Protein 1ISE (pdb70)

Sequence (184 aa):
ISDIRKDAEVRMDKCVEAFKTQISKIRTGRASPSLLDGIVVEYYGTPTPLRQLASVTVEDSRTLKINVFDRSMSPAVEKAIMASDLGLNPNSAGSDIRVPLPPLTEERRKDLTKIVRGEAEQARVAVRNVGRDANDKVKALLKDKEISEDDDRRSQDDVQKLTDAAIKKIEAALADKEAELMQF

Radius of gyration: 21.96 Å; Cα contacts (8 Å, |Δi|>4): 249; chains: 1; bounding box: 40×50×58 Å

Nearest PDB structures (foldseek):
  1ise-assembly1_A  TM=1.005E+00  e=1.709E-33  Escherichia coli
  1is1-assembly1_A  TM=9.757E-01  e=5.184E-25  Vibrio parahaemolyticus
  1zn1-assembly1_A  TM=7.679E-01  e=7.421E-28  Escherichia coli
  6vud-assembly1_B  TM=8.915E-01  e=3.727E-18  Ehrlichia chaffeensis str. Arkansas
  1t1m-assembly1_C  TM=9.021E-01  e=4.441E-18  Escherichia coli

GO terms:
  GO:0005515 protein binding (F, IPI)
  GO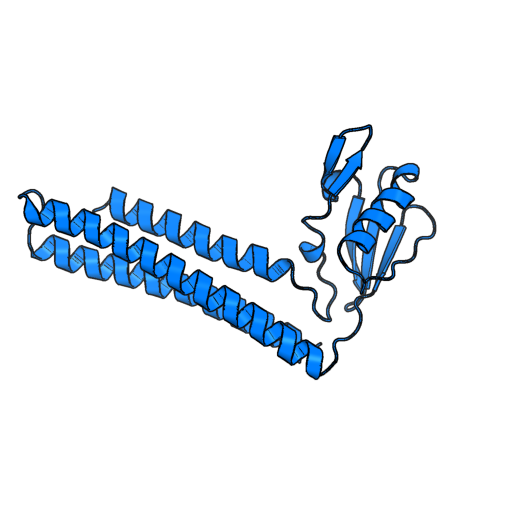:0002184 cytoplasmic translational termination (P, IDA)
  GO:0005737 cytoplasm (C, IDA)
  GO:0005829 cytosol (C, IDA)
  GO:0043023 ribosomal large subunit binding (F, IDA)

Structure (mmCIF, N/CA/C/O backbone):
data_1ISE
#
_entry.id   1ISE
#
_cell.length_a   46.024
_cell.length_b   49.267
_cell.length_c   49.365
_cell.angle_alpha   90.00
_cell.angle_beta   110.1
_cell.angle_gamma   90.00
#
_symmetry.space_group_name_H-M   'P 1 21 1'
#
loop_
_entity.id
_entity.type
_entity.pdbx_description
1 polymer 'Ribosome Recycling Factor'
2 water water
#
loop_
_atom_site.group_PDB
_atom_site.id
_atom_site.type_symbol
_atom_site.label_atom_id
_atom_site.label_alt_id
_atom_site.label_comp_id
_atom_site.label_asym_id
_atom_site.label_entity_id
_atom_site.label_seq_id
_atom_site.pdbx_PDB_ins_code
_atom_site.Cartn_x
_atom_site.Cartn_y
_atom_site.Cartn_z
_atom_site.occupancy
_atom_site.B_iso_or_equiv
_atom_site.auth_seq_id
_atom_site.auth_comp_id
_atom_site.auth_asym_id
_atom_site.auth_atom_id
_atom_site.pdbx_PDB_model_num
ATOM 1 N N . ILE A 1 2 ? 15.676 -2.027 -5.261 1.00 51.28 2 ILE A N 1
ATOM 2 C CA . ILE A 1 2 ? 16.588 -3.200 -5.402 1.00 47.82 2 ILE A CA 1
ATOM 3 C C . ILE A 1 2 ? 17.976 -2.902 -4.845 1.00 47.83 2 ILE A C 1
ATOM 4 O O . ILE A 1 2 ? 18.111 -2.509 -3.693 1.00 50.41 2 ILE A O 1
ATOM 9 N N . SER A 1 3 ? 19.008 -3.103 -5.654 1.00 48.51 3 SER A N 1
ATOM 10 C CA . SER A 1 3 ? 20.377 -2.837 -5.224 1.00 50.34 3 SER A CA 1
ATOM 11 C C . SER A 1 3 ? 20.499 -1.470 -4.545 1.00 47.64 3 SER A C 1
ATOM 12 O O . SER A 1 3 ? 20.808 -1.386 -3.354 1.00 46.49 3 SER A O 1
ATOM 15 N N . ASP A 1 4 ? 20.263 -0.410 -5.312 1.00 46.61 4 ASP A N 1
ATOM 16 C CA . ASP A 1 4 ? 20.345 0.953 -4.797 1.00 46.21 4 ASP A CA 1
ATOM 17 C C . ASP A 1 4 ? 19.387 1.150 -3.629 1.00 43.31 4 ASP A C 1
ATOM 18 O O . ASP A 1 4 ? 19.775 1.641 -2.570 1.00 43.77 4 ASP A O 1
ATOM 23 N N . ILE A 1 5 ? 18.129 0.770 -3.828 1.00 34.31 5 ILE A N 1
ATOM 24 C CA . ILE A 1 5 ? 17.124 0.906 -2.779 1.00 30.45 5 ILE A CA 1
ATOM 25 C C . ILE A 1 5 ? 17.613 0.254 -1.486 1.00 29.22 5 ILE A C 1
ATOM 26 O O . ILE A 1 5 ? 17.619 0.882 -0.429 1.00 28.81 5 ILE A O 1
ATOM 31 N N . ARG A 1 6 ? 18.026 -1.007 -1.584 1.00 28.59 6 ARG A N 1
ATOM 32 C CA . ARG A 1 6 ? 18.512 -1.747 -0.426 1.00 31.34 6 ARG A CA 1
ATOM 33 C C . ARG A 1 6 ? 19.636 -0.986 0.275 1.00 29.99 6 ARG A C 1
ATOM 34 O O . ARG A 1 6 ? 19.557 -0.718 1.474 1.00 29.48 6 ARG A O 1
ATOM 42 N N . LYS A 1 7 ? 20.676 -0.640 -0.478 1.00 30.88 7 LYS A N 1
ATOM 43 C CA . LYS A 1 7 ? 21.812 0.092 0.069 1.00 33.70 7 LYS A CA 1
ATOM 44 C C . LYS A 1 7 ? 21.338 1.379 0.736 1.00 33.06 7 LYS A C 1
ATOM 45 O O . LYS A 1 7 ? 21.789 1.729 1.826 1.00 33.92 7 LYS A O 1
ATOM 51 N N . ASP A 1 8 ? 20.424 2.071 0.065 1.00 34.30 8 ASP A N 1
ATOM 52 C CA . ASP A 1 8 ? 19.867 3.316 0.579 1.00 32.78 8 ASP A CA 1
ATOM 53 C C . ASP A 1 8 ? 19.184 3.060 1.916 1.00 25.39 8 ASP A C 1
ATOM 54 O O . ASP A 1 8 ? 19.230 3.897 2.816 1.00 23.64 8 ASP A O 1
ATOM 59 N N . ALA A 1 9 ? 18.552 1.895 2.037 1.00 19.75 9 ALA A N 1
ATOM 60 C CA . ALA A 1 9 ? 17.854 1.515 3.261 1.00 17.38 9 ALA A CA 1
ATOM 61 C C . ALA A 1 9 ? 18.852 1.194 4.368 1.00 14.29 9 ALA A C 1
ATOM 62 O O . ALA A 1 9 ? 18.639 1.541 5.528 1.00 14.94 9 ALA A O 1
ATOM 64 N N . GLU A 1 10 ? 19.941 0.527 4.000 1.00 17.85 10 GLU A N 1
ATOM 65 C CA . GLU A 1 10 ? 20.979 0.157 4.955 1.00 21.39 10 GLU A CA 1
ATOM 66 C C . GLU A 1 10 ? 21.679 1.393 5.510 1.00 21.15 10 GLU A C 1
ATOM 67 O O . GLU A 1 10 ? 21.971 1.472 6.704 1.00 20.52 10 GLU A O 1
ATOM 73 N N . VAL A 1 11 ? 21.947 2.357 4.635 1.00 22.28 11 VAL A N 1
ATOM 74 C CA . VAL A 1 11 ? 22.608 3.592 5.031 1.00 19.21 11 VAL A CA 1
ATOM 75 C C . VAL A 1 11 ? 21.686 4.417 5.926 1.00 19.22 11 VAL A C 1
ATOM 76 O O . VAL A 1 11 ? 22.130 5.017 6.905 1.00 21.48 11 VAL A O 1
ATOM 80 N N . ARG A 1 12 ? 20.401 4.438 5.588 1.00 19.02 12 ARG A N 1
ATOM 81 C CA . ARG A 1 12 ? 19.413 5.185 6.357 1.00 16.62 12 ARG A CA 1
ATOM 82 C C . ARG A 1 12 ? 19.187 4.566 7.732 1.00 12.84 12 ARG A C 1
ATOM 83 O O . ARG A 1 12 ? 19.050 5.278 8.726 1.00 12.97 12 ARG A O 1
ATOM 91 N N . MET A 1 13 ? 19.143 3.239 7.785 1.00 12.98 13 MET A N 1
ATOM 92 C CA . MET A 1 13 ? 18.942 2.533 9.047 1.00 13.16 13 MET A CA 1
ATOM 93 C C . MET A 1 13 ? 20.148 2.770 9.949 1.00 14.93 13 MET A C 1
ATOM 94 O O . MET A 1 13 ? 20.013 2.938 11.161 1.00 14.20 13 MET A O 1
ATOM 99 N N . ASP A 1 14 ? 21.328 2.779 9.336 1.00 14.07 14 ASP A N 1
ATOM 100 C CA . ASP A 1 14 ? 22.577 2.994 10.052 1.00 16.01 14 ASP A CA 1
ATOM 101 C C . ASP A 1 14 ? 22.592 4.380 10.687 1.00 15.23 14 ASP A C 1
ATOM 102 O O . ASP A 1 14 ? 23.070 4.551 11.805 1.00 16.84 14 ASP A O 1
ATOM 107 N N . LYS A 1 15 ? 22.067 5.366 9.966 1.00 19.59 15 LYS A N 1
ATOM 108 C CA . LYS A 1 15 ? 22.019 6.741 10.457 1.00 23.52 15 LYS A CA 1
ATOM 109 C C . LYS A 1 15 ? 21.109 6.855 11.677 1.00 24.43 15 LYS A C 1
ATOM 110 O O . LYS A 1 15 ? 21.328 7.693 12.555 1.00 23.56 15 LYS A O 1
ATOM 116 N N . CYS A 1 16 ? 20.087 6.006 11.724 1.00 24.46 16 CYS A N 1
ATOM 117 C CA . CYS A 1 16 ? 19.143 5.997 12.831 1.00 20.10 16 CYS A CA 1
ATOM 118 C C . CYS A 1 16 ? 19.757 5.309 14.044 1.00 17.41 16 CYS A C 1
ATOM 119 O O . CYS A 1 16 ? 19.570 5.749 15.177 1.00 13.65 16 CYS A O 1
ATOM 122 N N . VAL A 1 17 ? 20.490 4.225 13.799 1.00 15.07 17 VAL A N 1
ATOM 123 C CA . VAL A 1 17 ? 21.138 3.482 14.875 1.00 17.74 17 VAL A CA 1
ATOM 124 C C . VAL A 1 17 ? 22.165 4.365 15.577 1.00 17.54 17 VAL A C 1
ATOM 125 O O . VAL A 1 17 ? 22.259 4.375 16.804 1.00 16.21 17 VAL A O 1
ATOM 129 N N . GLU A 1 18 ? 22.930 5.105 14.781 1.00 18.66 18 GLU A N 1
ATOM 130 C CA . GLU A 1 18 ? 23.956 5.998 15.302 1.00 20.19 18 GLU A CA 1
ATOM 131 C C . GLU A 1 18 ? 23.327 7.216 15.966 1.00 16.37 18 GLU A C 1
ATOM 132 O O . GLU A 1 18 ? 23.913 7.818 16.864 1.00 11.05 18 GLU A O 1
ATOM 138 N N . ALA A 1 19 ? 22.132 7.579 15.516 1.00 16.99 19 ALA A N 1
ATOM 139 C CA . ALA A 1 19 ? 21.434 8.723 16.082 1.00 15.97 19 ALA A CA 1
ATOM 140 C C . ALA A 1 19 ? 20.954 8.348 17.475 1.00 15.68 19 ALA A C 1
ATOM 141 O O . ALA A 1 19 ? 20.895 9.188 18.369 1.00 20.41 19 ALA A O 1
ATOM 143 N N . PHE A 1 20 ? 20.618 7.074 17.652 1.00 14.64 20 PHE A N 1
ATOM 144 C CA . PHE A 1 20 ? 20.145 6.577 18.939 1.00 13.38 20 PHE A CA 1
ATOM 145 C C . PHE A 1 20 ? 21.269 6.570 19.971 1.00 10.88 20 PHE A C 1
ATOM 146 O O . PHE A 1 20 ? 21.064 6.927 21.130 1.00 12.29 20 PHE A O 1
ATOM 154 N N . LYS A 1 21 ? 22.458 6.161 19.544 1.00 9.50 21 LYS A N 1
ATOM 155 C CA . LYS A 1 21 ? 23.608 6.105 20.434 1.00 13.63 21 LYS A CA 1
ATOM 156 C C . LYS A 1 21 ? 24.064 7.500 20.850 1.00 10.28 21 LYS A C 1
ATOM 157 O O . LYS A 1 21 ? 24.520 7.702 21.972 1.00 12.84 21 LYS A O 1
ATOM 163 N N . THR A 1 22 ? 23.926 8.460 19.943 1.00 16.47 22 THR A N 1
ATOM 164 C CA . THR A 1 22 ? 24.329 9.837 20.214 1.00 16.22 22 THR A CA 1
ATOM 165 C C . THR A 1 22 ? 23.438 10.500 21.259 1.00 16.16 22 THR A C 1
ATOM 166 O O . THR A 1 22 ? 23.916 11.274 22.088 1.00 18.26 22 THR A O 1
ATOM 170 N N . GLN A 1 23 ? 22.144 10.203 21.215 1.00 15.45 23 GLN A N 1
ATOM 171 C CA . GLN A 1 23 ? 21.211 10.776 22.174 1.00 18.54 23 GLN A CA 1
ATOM 172 C C . GLN A 1 23 ? 21.303 10.011 23.489 1.00 16.64 23 GLN A C 1
ATOM 173 O O . GLN A 1 23 ? 20.930 10.520 24.546 1.00 19.54 23 GLN A O 1
ATOM 179 N N . ILE A 1 24 ? 21.809 8.785 23.411 1.00 19.76 24 ILE A N 1
ATOM 180 C CA . ILE A 1 24 ? 21.970 7.943 24.590 1.00 16.89 24 ILE A CA 1
ATOM 181 C C . ILE A 1 24 ? 23.179 8.423 25.392 1.00 13.79 24 ILE A C 1
ATOM 182 O O . ILE A 1 24 ? 23.231 8.2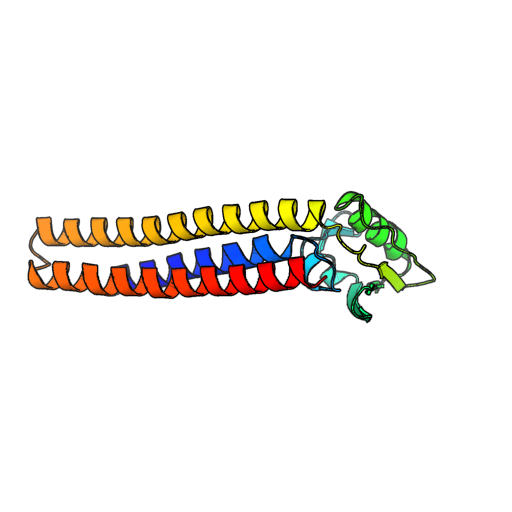63 26.613 1.00 11.92 24 ILE A O 1
ATOM 187 N N . SER A 1 25 ? 24.144 9.020 24.699 1.00 11.17 25 SER A N 1
ATOM 188 C CA . SER A 1 25 ? 25.357 9.516 25.343 1.00 14.76 25 SER A CA 1
ATOM 189 C C . SER A 1 25 ? 25.157 10.840 26.077 1.00 14.85 25 SER A C 1
ATOM 190 O O . SER A 1 25 ? 26.018 11.261 26.850 1.00 15.60 25 SER A O 1
ATOM 193 N N . LYS A 1 26 ? 24.021 11.491 25.842 1.00 12.23 26 LYS A N 1
ATOM 194 C CA . LYS A 1 26 ? 23.732 12.768 26.486 1.00 11.97 26 LYS A CA 1
ATOM 195 C C . LYS A 1 26 ? 23.126 12.564 27.871 1.00 14.57 26 LYS A C 1
ATOM 196 O O . LYS A 1 26 ? 22.956 13.517 28.633 1.00 11.37 26 LYS A O 1
ATOM 202 N N . ILE A 1 27 ? 22.805 11.316 28.193 1.00 13.95 27 ILE A N 1
ATOM 203 C CA . ILE A 1 27 ? 22.227 10.987 29.489 1.00 15.35 27 ILE A CA 1
ATOM 204 C C . ILE A 1 27 ? 23.348 10.716 30.484 1.00 15.75 27 ILE A C 1
ATOM 205 O O . ILE A 1 27 ? 24.151 9.802 30.296 1.00 15.47 27 ILE A O 1
ATOM 210 N N . ARG A 1 28 ? 23.400 11.518 31.542 1.00 16.30 28 ARG A N 1
ATOM 211 C CA . ARG A 1 28 ? 24.429 11.366 32.558 1.00 13.06 28 ARG A CA 1
ATOM 212 C C . ARG A 1 28 ? 24.120 10.217 33.513 1.00 16.95 28 ARG A C 1
ATOM 213 O O . ARG A 1 28 ? 23.022 10.131 34.065 1.00 15.43 28 ARG A O 1
ATOM 221 N N . THR A 1 29 ? 25.098 9.335 33.698 1.00 18.37 29 THR A N 1
ATOM 222 C CA . THR A 1 29 ? 24.947 8.193 34.592 1.00 20.23 29 THR A CA 1
ATOM 223 C C . THR A 1 29 ? 25.813 8.398 35.831 1.00 20.03 29 THR A C 1
ATOM 224 O O . THR A 1 29 ? 26.086 9.531 36.222 1.00 21.91 29 THR A O 1
ATOM 228 N N . GLY A 1 30 ? 26.249 7.299 36.438 1.00 21.36 30 GLY A N 1
ATOM 229 C CA . GLY A 1 30 ? 27.072 7.392 37.630 1.00 18.64 30 GLY A CA 1
ATOM 230 C C . GLY A 1 30 ? 28.565 7.250 37.388 1.00 19.57 30 GLY A C 1
ATOM 231 O O . GLY A 1 30 ? 29.364 7.488 38.294 1.00 24.19 30 GLY A O 1
ATOM 232 N N . ARG A 1 31 ? 28.952 6.865 36.176 1.00 19.86 31 ARG A N 1
ATOM 233 C CA . ARG A 1 31 ? 30.368 6.705 35.861 1.00 26.73 31 ARG A CA 1
ATOM 234 C C . ARG A 1 31 ? 30.870 7.798 34.923 1.00 24.14 31 ARG A C 1
ATOM 235 O O . ARG A 1 31 ? 30.162 8.224 34.009 1.00 24.39 31 ARG A O 1
ATOM 243 N N . ALA A 1 32 ? 32.098 8.246 35.161 1.00 21.03 32 ALA A N 1
ATOM 244 C CA . ALA A 1 32 ? 32.704 9.291 34.351 1.00 19.91 32 ALA A CA 1
ATOM 245 C C . ALA A 1 32 ? 32.708 8.907 32.881 1.00 21.80 32 ALA A C 1
ATOM 246 O O . ALA A 1 32 ? 33.304 7.905 32.493 1.00 23.97 32 ALA A O 1
ATOM 248 N N . SER A 1 33 ? 32.037 9.715 32.068 1.00 26.43 33 SER A N 1
ATOM 249 C CA . SER A 1 33 ? 31.961 9.484 30.629 1.00 28.13 33 SER A CA 1
ATOM 250 C C . SER A 1 33 ? 32.168 10.812 29.901 1.00 27.55 33 SER A C 1
ATOM 251 O O . SER A 1 33 ? 31.247 11.623 29.794 1.00 23.76 33 SER A O 1
ATOM 254 N N . PRO A 1 34 ? 33.391 11.049 29.394 1.00 26.63 34 PRO A N 1
ATOM 255 C CA . PRO A 1 34 ? 33.746 12.280 28.674 1.00 25.99 34 PRO A CA 1
ATOM 256 C C . PRO A 1 34 ? 32.908 12.585 27.433 1.00 21.92 34 PRO A C 1
ATOM 257 O O . PRO A 1 34 ? 32.916 13.711 26.937 1.00 20.07 34 PRO A O 1
ATOM 261 N N . SER A 1 35 ? 32.187 11.585 26.936 1.00 22.91 35 SER A N 1
ATOM 262 C CA . SER A 1 35 ? 31.354 11.760 25.751 1.00 24.18 35 SER A CA 1
ATOM 263 C C . SER A 1 35 ? 30.047 12.487 26.061 1.00 22.01 35 SER A C 1
ATOM 264 O O . SER A 1 35 ? 29.299 12.854 25.154 1.00 23.85 35 SER A O 1
ATOM 267 N N . LEU A 1 36 ? 29.779 12.696 27.345 1.00 18.12 36 LEU A N 1
ATOM 268 C CA . LEU A 1 36 ? 28.561 13.371 27.778 1.00 13.48 36 LEU A CA 1
ATOM 269 C C . LEU A 1 36 ? 28.622 14.887 27.574 1.00 15.50 36 LEU A C 1
ATOM 270 O O . LEU A 1 36 ? 27.589 15.547 27.487 1.00 20.51 36 LEU A O 1
ATOM 275 N N . LEU A 1 37 ? 29.831 15.434 27.491 1.00 10.64 37 LEU A N 1
ATOM 276 C CA . LEU A 1 37 ? 30.002 16.871 27.304 1.00 13.92 37 LEU A CA 1
ATOM 277 C C . LEU A 1 37 ? 30.314 17.218 25.850 1.00 12.57 37 LEU A C 1
ATOM 278 O O . LEU A 1 37 ? 30.748 18.328 25.543 1.00 6.64 37 LEU A O 1
ATOM 283 N N . ASP A 1 38 ? 30.080 16.260 24.961 1.00 15.53 38 ASP A N 1
ATOM 284 C CA . ASP A 1 38 ? 30.332 16.445 23.538 1.00 18.54 38 ASP A CA 1
ATOM 285 C C . ASP A 1 38 ? 29.548 17.617 22.956 1.00 18.68 38 ASP A C 1
ATOM 286 O O . ASP A 1 38 ? 30.029 18.308 22.057 1.00 18.14 38 ASP A O 1
ATOM 291 N N . GLY A 1 39 ? 28.343 17.837 23.473 1.00 22.80 39 GLY A N 1
ATOM 292 C CA . GLY A 1 39 ? 27.503 18.909 22.966 1.00 25.70 39 GLY A CA 1
ATOM 293 C C . GLY A 1 39 ? 27.660 20.272 23.615 1.00 25.21 39 GLY A C 1
ATOM 294 O O . GLY A 1 39 ? 26.994 21.225 23.213 1.00 26.82 39 GLY A O 1
ATOM 295 N N . ILE A 1 40 ? 28.531 20.381 24.612 1.00 22.95 40 ILE A N 1
ATOM 296 C CA . ILE A 1 40 ? 28.733 21.661 25.278 1.00 20.57 40 ILE A CA 1
ATOM 297 C C . ILE A 1 40 ? 29.301 22.687 24.299 1.00 21.61 40 ILE A C 1
ATOM 298 O O . ILE A 1 40 ? 30.204 22.384 23.516 1.00 21.82 40 ILE A O 1
ATOM 303 N N . VAL A 1 41 ? 28.757 23.898 24.344 1.00 19.97 41 VAL A N 1
ATOM 304 C CA . VAL A 1 41 ? 29.202 24.981 23.479 1.00 17.99 41 VAL A CA 1
ATOM 305 C C . VAL A 1 41 ? 29.455 26.226 24.324 1.00 20.55 41 VAL A C 1
ATOM 306 O O . VAL A 1 41 ? 28.710 26.510 25.265 1.00 21.28 41 VAL A O 1
ATOM 310 N N . VAL A 1 42 ? 30.511 26.961 23.992 1.00 17.04 42 VAL A N 1
ATOM 311 C CA . VAL A 1 42 ? 30.856 28.176 24.723 1.00 17.89 42 VAL A CA 1
ATOM 312 C C . VAL A 1 42 ? 31.130 29.323 23.751 1.00 19.62 42 VAL A C 1
ATOM 313 O O . VAL A 1 42 ? 31.680 29.115 22.668 1.00 16.45 42 VAL A O 1
ATOM 317 N N . GLU A 1 43 ? 30.734 30.531 24.136 1.00 20.41 43 GLU A N 1
ATOM 318 C CA . GLU A 1 43 ? 30.959 31.694 23.289 1.00 24.43 43 GLU A CA 1
ATOM 319 C C . GLU A 1 43 ? 32.436 32.070 23.319 1.00 22.87 43 GLU A C 1
ATOM 320 O O . GLU A 1 43 ? 32.967 32.450 24.362 1.00 29.42 43 GLU A O 1
ATOM 326 N N . TYR A 1 44 ? 33.095 31.945 22.172 1.00 23.75 44 TYR A N 1
ATOM 327 C CA . TYR A 1 44 ? 34.510 32.282 22.062 1.00 21.51 44 TYR A CA 1
ATOM 328 C C . TYR A 1 44 ? 34.688 33.459 21.110 1.00 21.41 44 TYR A C 1
ATOM 329 O O . TYR A 1 44 ? 34.501 33.326 19.900 1.00 21.40 44 TYR A O 1
ATOM 338 N N . TYR A 1 45 ? 35.050 34.610 21.668 1.00 23.26 45 TYR A N 1
ATOM 339 C CA . TYR A 1 45 ? 35.248 35.821 20.883 1.00 19.60 45 TYR A CA 1
ATOM 340 C C . TYR A 1 45 ? 34.047 36.078 19.979 1.00 15.46 45 TYR A C 1
ATOM 341 O O . TYR A 1 45 ? 34.193 36.315 18.781 1.00 13.96 45 TYR A O 1
ATOM 350 N N . GLY A 1 46 ? 32.857 36.007 20.571 1.00 13.59 46 GLY A N 1
ATOM 351 C CA . GLY A 1 46 ? 31.629 36.252 19.834 1.00 18.90 46 GLY A CA 1
ATOM 352 C C . GLY A 1 46 ? 31.106 35.118 18.970 1.00 22.78 46 GLY A C 1
ATOM 353 O O . GLY A 1 46 ? 30.105 35.286 18.273 1.00 24.58 46 GLY A O 1
ATOM 354 N N . THR A 1 47 ? 31.758 33.961 19.016 1.00 22.85 47 THR A N 1
ATOM 355 C CA . THR A 1 47 ? 31.325 32.829 18.202 1.00 22.36 47 THR A CA 1
ATOM 356 C C . THR A 1 47 ? 31.055 31.560 19.006 1.00 20.82 47 THR A C 1
ATOM 357 O O . THR A 1 47 ? 31.871 31.155 19.834 1.00 19.91 47 THR A O 1
ATOM 361 N N . PRO A 1 48 ? 29.896 30.919 18.772 1.00 19.18 48 PRO A N 1
ATOM 362 C CA . PRO A 1 48 ? 29.543 29.686 19.486 1.00 18.44 48 PRO A CA 1
ATOM 363 C C . PRO A 1 48 ? 30.544 28.597 19.126 1.00 15.51 48 PRO A C 1
ATOM 364 O O . PRO A 1 48 ? 30.576 28.131 17.988 1.00 19.20 48 PRO A O 1
ATOM 368 N N . THR A 1 49 ? 31.361 28.192 20.092 1.00 16.13 49 THR A N 1
ATOM 369 C CA . THR A 1 49 ? 32.373 27.176 19.839 1.00 17.97 49 THR A CA 1
ATOM 370 C C . THR A 1 49 ? 32.224 25.919 20.694 1.00 17.66 49 THR A C 1
ATOM 371 O O . THR A 1 49 ? 31.988 25.999 21.900 1.00 10.33 49 THR A O 1
ATOM 375 N N . PRO A 1 50 ? 32.352 24.734 20.066 1.00 15.30 50 PRO A N 1
ATOM 376 C CA . PRO A 1 50 ? 32.236 23.461 20.785 1.00 13.07 50 PRO A CA 1
ATOM 377 C C . PRO A 1 50 ? 33.313 23.343 21.857 1.00 16.81 50 PRO A C 1
ATOM 378 O O . PRO A 1 50 ? 34.412 23.882 21.710 1.00 10.94 50 PRO A O 1
ATOM 382 N N . LEU A 1 51 ? 32.991 22.632 22.931 1.00 18.76 51 LEU A N 1
ATOM 383 C CA . LEU A 1 51 ? 33.918 22.443 24.037 1.00 19.31 51 LEU A CA 1
ATOM 384 C C . LEU A 1 51 ? 35.262 21.864 23.599 1.00 20.70 51 LEU A C 1
ATOM 385 O O . LEU A 1 51 ? 36.314 22.335 24.026 1.00 20.85 51 LEU A O 1
ATOM 390 N N . ARG A 1 52 ? 35.220 20.847 22.742 1.00 20.16 52 ARG A N 1
ATOM 391 C CA . ARG A 1 52 ? 36.432 20.188 22.260 1.00 19.90 52 ARG A CA 1
ATOM 392 C C . ARG A 1 52 ? 37.467 21.135 21.654 1.00 21.17 52 ARG A C 1
ATOM 393 O O . ARG A 1 52 ? 38.645 20.789 21.544 1.00 17.49 52 ARG A O 1
ATOM 401 N N . GLN A 1 53 ? 37.032 22.328 21.269 1.00 23.44 53 GLN A N 1
ATOM 402 C CA . GLN A 1 53 ? 37.927 23.303 20.654 1.00 25.65 53 GLN A CA 1
ATOM 403 C C . GLN A 1 53 ? 38.602 24.257 21.634 1.00 23.10 53 GLN A C 1
ATOM 404 O O . GLN A 1 53 ? 39.509 24.999 21.259 1.00 24.84 53 GLN A O 1
ATOM 410 N N . LEU A 1 54 ? 38.168 24.233 22.887 1.00 23.19 54 LEU A N 1
ATOM 411 C CA . LEU A 1 54 ? 38.734 25.121 23.891 1.00 19.52 54 LEU A CA 1
ATOM 412 C C . LEU A 1 54 ? 39.312 24.378 25.085 1.00 20.76 54 LEU A C 1
ATOM 413 O O . LEU A 1 54 ? 40.101 24.937 25.847 1.00 23.62 54 LEU A O 1
ATOM 418 N N . ALA A 1 55 ? 38.919 23.121 25.249 1.00 12.70 55 ALA A N 1
ATOM 419 C CA . ALA A 1 55 ? 39.405 22.327 26.366 1.00 11.39 55 ALA A CA 1
ATOM 420 C C . ALA A 1 55 ? 39.552 20.855 26.007 1.00 14.34 55 ALA A C 1
ATOM 421 O O . ALA A 1 55 ? 39.320 20.451 24.868 1.00 11.20 55 ALA A O 1
ATOM 423 N N . SER A 1 56 ? 39.948 20.061 26.993 1.00 17.76 56 SER A N 1
ATOM 424 C CA . SER A 1 56 ? 40.126 18.629 26.810 1.00 21.10 56 SER A CA 1
ATOM 425 C C . SER A 1 56 ? 39.435 17.899 27.950 1.00 16.92 56 SER A C 1
ATOM 426 O O . SER A 1 56 ? 39.799 18.061 29.115 1.00 13.47 56 SER A O 1
ATOM 429 N N . VAL A 1 57 ? 38.427 17.104 27.607 1.00 17.31 57 VAL A N 1
ATOM 430 C CA . VAL A 1 57 ? 37.676 16.342 28.594 1.00 17.26 57 VAL A CA 1
ATOM 431 C C . VAL A 1 57 ? 38.273 14.948 28.746 1.00 17.60 57 VAL A C 1
ATOM 432 O O . VAL A 1 57 ? 38.313 14.171 27.788 1.00 19.58 57 VAL A O 1
ATOM 436 N N . THR A 1 58 ? 38.737 14.641 29.953 1.00 15.88 58 THR A N 1
ATOM 437 C CA . THR A 1 58 ? 39.333 13.343 30.237 1.00 11.77 58 THR A CA 1
ATOM 438 C C . THR A 1 58 ? 38.743 12.733 31.504 1.00 13.48 58 THR A C 1
ATOM 439 O O . THR A 1 58 ? 37.934 13.357 32.190 1.00 12.05 58 THR A O 1
ATOM 443 N N . VAL A 1 59 ? 39.149 11.503 31.801 1.00 16.47 59 VAL A N 1
ATOM 444 C CA . VAL A 1 59 ? 38.684 10.803 32.990 1.00 15.56 59 VAL A CA 1
ATOM 445 C C . VAL A 1 59 ? 39.825 10.759 34.000 1.00 18.60 59 VAL A C 1
ATOM 446 O O . VAL A 1 59 ? 40.903 10.241 33.706 1.00 21.84 59 VAL A O 1
ATOM 450 N N . GLU A 1 60 ? 39.589 11.308 35.185 1.00 23.10 60 GLU A N 1
ATOM 451 C CA . GLU A 1 60 ? 40.605 11.307 36.228 1.00 27.62 60 GLU A CA 1
ATOM 452 C C . GLU A 1 60 ? 40.204 10.314 37.314 1.00 25.46 60 GLU A C 1
ATOM 453 O O . GLU A 1 60 ? 41.031 9.874 38.113 1.00 22.57 60 GLU A O 1
ATOM 459 N N . ASP A 1 61 ? 38.922 9.963 37.318 1.00 24.73 61 ASP A N 1
ATOM 460 C CA . ASP A 1 61 ? 38.358 9.028 38.285 1.00 28.52 61 ASP A CA 1
ATOM 461 C C . ASP A 1 61 ? 37.202 8.297 37.608 1.00 29.52 61 ASP A C 1
ATOM 462 O O . ASP A 1 61 ? 36.732 8.718 36.552 1.00 30.16 61 ASP A O 1
ATOM 467 N N . SER A 1 62 ? 36.744 7.205 38.210 1.00 28.14 62 SER A N 1
ATOM 468 C CA . SER A 1 62 ? 35.634 6.446 37.649 1.00 29.66 62 SER A CA 1
ATOM 469 C C . SER A 1 62 ? 34.323 7.187 37.904 1.00 24.30 62 SER A C 1
ATOM 470 O O . SER A 1 62 ? 33.275 6.832 37.360 1.00 20.90 62 SER A O 1
ATOM 473 N N . ARG A 1 63 ? 34.396 8.219 38.739 1.00 20.38 63 ARG A N 1
ATOM 474 C CA . ARG A 1 63 ? 33.233 9.027 39.084 1.00 22.64 63 ARG A CA 1
ATOM 475 C C . ARG A 1 63 ? 33.554 10.518 39.002 1.00 20.38 63 ARG A C 1
ATOM 476 O O . ARG A 1 63 ? 32.875 11.339 39.613 1.00 26.84 63 ARG A O 1
ATOM 484 N N . THR A 1 64 ? 34.591 10.867 38.248 1.00 19.91 64 THR A N 1
ATOM 485 C CA . THR A 1 64 ? 34.983 12.263 38.111 1.00 19.33 64 THR A CA 1
ATOM 486 C C . THR A 1 64 ? 35.590 12.572 36.748 1.00 19.13 64 THR A C 1
ATOM 487 O O . THR A 1 64 ? 36.384 11.797 36.215 1.00 17.99 64 THR A O 1
ATOM 491 N N . LEU A 1 65 ? 35.207 13.718 36.194 1.00 23.90 65 LEU A N 1
ATOM 492 C CA . LEU A 1 65 ? 35.707 14.160 34.899 1.00 24.00 65 LEU A CA 1
ATOM 493 C C . LEU A 1 65 ? 36.719 15.288 35.095 1.00 22.62 65 LEU A C 1
ATOM 494 O O . LEU A 1 65 ? 36.793 15.889 36.169 1.00 18.49 65 LEU A O 1
ATOM 499 N N . LYS A 1 66 ? 37.494 15.566 34.051 1.00 25.26 66 LYS A N 1
ATOM 500 C CA . LYS A 1 66 ? 38.502 16.620 34.095 1.00 23.01 66 LYS A CA 1
ATOM 501 C C . LYS A 1 66 ? 38.481 17.419 32.797 1.00 15.58 66 LYS A C 1
ATOM 502 O O . LYS A 1 66 ? 38.579 16.850 31.712 1.00 15.01 66 LYS A O 1
ATOM 508 N N . ILE A 1 67 ? 38.343 18.737 32.912 1.00 13.42 67 ILE A N 1
ATOM 509 C CA . ILE A 1 67 ? 38.314 19.598 31.738 1.00 12.00 67 ILE A CA 1
ATOM 510 C C . ILE A 1 67 ? 39.428 20.637 31.789 1.00 14.95 67 ILE A C 1
ATOM 511 O O . ILE A 1 67 ? 39.370 21.596 32.559 1.00 17.47 67 ILE A O 1
ATOM 516 N N . ASN A 1 68 ? 40.444 20.429 30.961 1.00 18.49 68 ASN A N 1
ATOM 517 C CA . ASN A 1 68 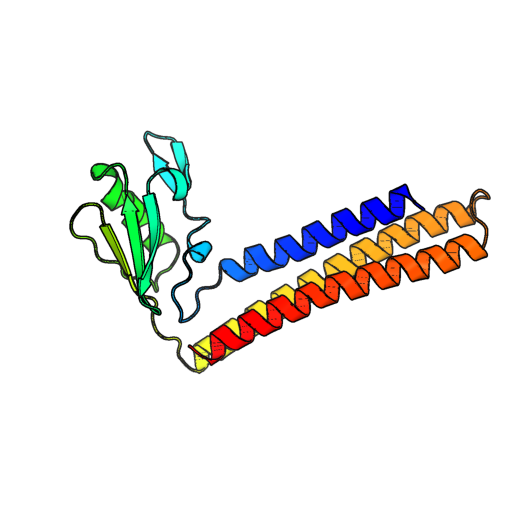? 41.581 21.338 30.891 1.00 20.73 68 ASN A CA 1
ATOM 518 C C . ASN A 1 68 ? 41.371 22.320 29.748 1.00 13.78 68 ASN A C 1
ATOM 519 O O . ASN A 1 68 ? 41.455 21.946 28.583 1.00 15.04 68 ASN A O 1
ATOM 524 N N . VAL A 1 69 ? 41.094 23.574 30.088 1.00 13.19 69 VAL A N 1
ATOM 525 C CA . VAL A 1 69 ? 40.868 24.603 29.081 1.00 14.47 69 VAL A CA 1
ATOM 526 C C . VAL A 1 69 ? 42.183 25.178 28.558 1.00 17.11 69 VAL A C 1
ATOM 527 O O . VAL A 1 69 ? 43.088 25.490 29.333 1.00 19.13 69 VAL A O 1
ATOM 531 N N . PHE A 1 70 ? 42.277 25.313 27.238 1.00 18.02 70 PHE A N 1
ATOM 532 C CA . PHE A 1 70 ? 43.472 25.849 26.594 1.00 17.73 70 PHE A CA 1
ATOM 533 C C . PHE A 1 70 ? 43.706 27.296 27.019 1.00 19.68 70 PHE A C 1
ATOM 534 O O . PHE A 1 70 ? 44.800 27.657 27.456 1.00 21.60 70 PHE A O 1
ATOM 542 N N . ASP A 1 71 ? 42.673 28.119 26.880 1.00 16.11 71 ASP A N 1
ATOM 543 C CA . ASP A 1 71 ? 42.747 29.524 27.261 1.00 14.04 71 ASP A CA 1
ATOM 544 C C . ASP A 1 71 ? 42.189 29.658 28.678 1.00 15.72 71 ASP A C 1
ATOM 545 O O . ASP A 1 71 ? 40.979 29.586 28.886 1.00 13.51 71 ASP A O 1
ATOM 550 N N . ARG A 1 72 ? 43.080 29.837 29.648 1.00 14.11 72 ARG A N 1
ATOM 551 C CA . ARG A 1 72 ? 42.682 29.966 31.046 1.00 12.82 72 ARG A CA 1
ATOM 552 C C . ARG A 1 72 ? 41.576 30.994 31.257 1.00 13.20 72 ARG A C 1
ATOM 553 O O . ARG A 1 72 ? 40.700 30.810 32.102 1.00 8.06 72 ARG A O 1
ATOM 561 N N . SER A 1 73 ? 41.622 32.080 30.496 1.00 12.63 73 SER A N 1
ATOM 562 C CA . SER A 1 73 ? 40.613 33.127 30.611 1.00 19.83 73 SER A CA 1
ATOM 563 C C . SER A 1 73 ? 39.245 32.579 30.219 1.00 19.20 73 SER A C 1
ATOM 564 O O . SER A 1 73 ? 38.211 33.122 30.610 1.00 21.32 73 SER A O 1
ATOM 567 N N . MET A 1 74 ? 39.255 31.495 29.448 1.00 19.09 74 MET A N 1
ATOM 568 C CA . MET A 1 74 ? 38.029 30.856 28.979 1.00 17.32 74 MET A CA 1
ATOM 569 C C . MET A 1 74 ? 37.484 29.837 29.977 1.00 16.99 74 MET A C 1
ATOM 570 O O . MET A 1 74 ? 36.509 29.138 29.691 1.00 14.51 74 MET A O 1
ATOM 575 N N . SER A 1 75 ? 38.113 29.758 31.146 1.00 11.73 75 SER A N 1
ATOM 576 C CA . SER A 1 75 ? 37.696 28.819 32.182 1.00 18.57 75 SER A CA 1
ATOM 577 C C . SER A 1 75 ? 36.307 29.117 32.751 1.00 20.21 75 SER A C 1
ATOM 578 O O . SER A 1 75 ? 35.445 28.239 32.785 1.00 25.30 75 SER A O 1
ATOM 581 N N . PRO A 1 76 ? 36.071 30.360 33.208 1.00 19.25 76 PRO A N 1
ATOM 582 C CA . PRO A 1 76 ? 34.763 30.727 33.771 1.00 15.56 76 PRO A CA 1
ATOM 583 C C . PRO A 1 76 ? 33.575 30.438 32.847 1.00 15.12 76 PRO A C 1
ATOM 584 O O . PRO A 1 76 ? 32.524 29.974 33.298 1.00 11.66 76 PRO A O 1
ATOM 588 N N . ALA A 1 77 ? 33.745 30.717 31.558 1.00 13.83 77 ALA A N 1
ATOM 589 C CA . ALA A 1 77 ? 32.689 30.488 30.579 1.00 12.25 77 ALA A CA 1
ATOM 590 C C . ALA A 1 77 ? 32.446 28.993 30.386 1.00 16.08 77 ALA A C 1
ATOM 591 O O . ALA A 1 77 ? 31.303 28.550 30.263 1.00 17.65 77 ALA A O 1
ATOM 593 N N . VAL A 1 78 ? 33.529 28.222 30.359 1.00 13.62 78 VAL A N 1
ATOM 594 C CA . VAL A 1 78 ? 33.437 26.777 30.182 1.00 16.80 78 VAL A CA 1
ATOM 595 C C . VAL A 1 78 ? 32.699 26.153 31.357 1.00 17.36 78 VAL A C 1
ATOM 596 O O . VAL A 1 78 ? 31.824 25.305 31.178 1.00 18.60 78 VAL A O 1
ATOM 600 N N . GLU A 1 79 ? 33.066 26.585 32.559 1.00 16.82 79 GLU A N 1
ATOM 601 C CA . GLU A 1 79 ? 32.462 26.092 33.789 1.00 11.67 79 GLU A CA 1
ATOM 602 C C . GLU A 1 79 ? 30.993 26.505 33.880 1.00 13.38 79 GLU A C 1
ATOM 603 O O . GLU A 1 79 ? 30.169 25.781 34.441 1.00 9.57 79 GLU A O 1
ATOM 609 N N . LYS A 1 80 ? 30.672 27.669 33.322 1.00 12.35 80 LYS A N 1
ATOM 610 C CA . LYS A 1 80 ? 29.303 28.174 33.332 1.00 13.31 80 LYS A CA 1
ATOM 611 C C . LYS A 1 80 ? 28.452 27.444 32.299 1.00 9.82 80 LYS A C 1
ATOM 612 O O . LYS A 1 80 ? 27.291 27.115 32.553 1.00 12.53 80 LYS A O 1
ATOM 618 N N . ALA A 1 81 ? 29.036 27.196 31.132 1.00 9.40 81 ALA A N 1
ATOM 619 C CA . ALA A 1 81 ? 28.339 26.501 30.056 1.00 12.09 81 ALA A CA 1
ATOM 620 C C . ALA A 1 81 ? 27.998 25.070 30.465 1.00 9.97 81 ALA A C 1
ATOM 621 O O . ALA A 1 81 ? 27.015 24.499 29.996 1.00 13.66 81 ALA A O 1
ATOM 623 N N . ILE A 1 82 ? 28.810 24.497 31.345 1.00 12.37 82 ILE A N 1
ATOM 624 C CA . ILE A 1 82 ? 28.588 23.135 31.814 1.00 11.54 82 ILE A CA 1
ATOM 625 C C . ILE A 1 82 ? 27.484 23.096 32.869 1.00 11.97 82 ILE A C 1
ATOM 626 O O . ILE A 1 82 ? 26.673 22.167 32.900 1.00 12.91 82 ILE A O 1
ATOM 631 N N . MET A 1 83 ? 27.449 24.113 33.724 1.00 9.97 83 MET A N 1
ATOM 632 C CA . MET A 1 83 ? 26.443 24.193 34.776 1.00 8.82 83 MET A CA 1
ATOM 633 C C . MET A 1 83 ? 25.063 24.497 34.197 1.00 7.75 83 MET A C 1
ATOM 634 O O . MET A 1 83 ? 24.050 23.993 34.682 1.00 10.70 83 MET A O 1
ATOM 639 N N . ALA A 1 84 ? 25.032 25.321 33.157 1.00 5.07 84 ALA A N 1
ATOM 640 C CA . ALA A 1 84 ? 23.781 25.706 32.516 1.00 8.52 84 ALA A CA 1
ATOM 641 C C . ALA A 1 84 ? 23.131 24.550 31.762 1.00 6.66 84 ALA A C 1
ATOM 642 O O . ALA A 1 84 ? 21.968 24.632 31.372 1.00 15.49 84 ALA A O 1
ATOM 644 N N . SER A 1 85 ? 23.877 23.471 31.562 1.00 10.67 85 SER A N 1
ATOM 645 C CA . SER A 1 85 ? 23.356 22.316 30.837 1.00 15.87 85 SER A CA 1
ATOM 646 C C . SER A 1 85 ? 22.882 21.194 31.758 1.00 10.83 85 SER A C 1
ATOM 647 O O . SER A 1 85 ? 22.186 20.282 31.321 1.00 10.26 85 SER A O 1
ATOM 650 N N . ASP A 1 86 ? 23.253 21.271 33.031 1.00 12.99 86 ASP A N 1
ATOM 651 C CA . ASP A 1 86 ? 22.876 20.248 34.000 1.00 14.28 86 ASP A CA 1
ATOM 652 C C . ASP A 1 86 ? 22.959 20.813 35.413 1.00 13.16 86 ASP A C 1
ATOM 653 O O . ASP A 1 86 ? 24.044 21.133 35.894 1.00 12.98 86 ASP A O 1
ATOM 658 N N . LEU A 1 87 ? 21.813 20.929 36.079 1.00 15.43 87 LEU A N 1
ATOM 659 C CA . LEU A 1 87 ? 21.776 21.462 37.438 1.00 20.05 87 LEU A CA 1
ATOM 660 C C . LEU A 1 87 ? 22.393 20.504 38.453 1.00 18.16 87 LEU A C 1
ATOM 661 O O . LEU A 1 87 ? 22.587 20.864 39.615 1.00 25.68 87 LEU A O 1
ATOM 666 N N . GLY A 1 88 ? 22.696 19.287 38.010 1.00 14.54 88 GLY A N 1
ATOM 667 C CA . GLY A 1 88 ? 23.285 18.295 38.894 1.00 13.29 88 GLY A CA 1
ATOM 668 C C . GLY A 1 88 ? 24.805 18.277 38.886 1.00 16.95 88 GLY A C 1
ATOM 669 O O . GLY A 1 88 ? 25.426 17.523 39.639 1.00 14.93 88 GLY A O 1
ATOM 670 N N . LEU A 1 89 ? 25.411 19.105 38.040 1.00 10.61 89 LEU A N 1
ATOM 671 C CA . LEU A 1 89 ? 26.864 19.170 37.951 1.00 13.02 89 LEU A CA 1
ATOM 672 C C . LEU A 1 89 ? 27.410 20.367 38.722 1.00 16.14 89 LEU A C 1
ATOM 673 O O . LEU A 1 89 ? 27.109 21.515 38.400 1.00 24.74 89 LEU A O 1
ATOM 678 N N . ASN A 1 90 ? 28.206 20.088 39.750 1.00 18.98 90 ASN A N 1
ATOM 679 C CA . ASN A 1 90 ? 28.813 21.131 40.573 1.00 19.80 90 ASN A CA 1
ATOM 680 C C . ASN A 1 90 ? 30.331 21.023 40.435 1.00 19.42 90 ASN A C 1
ATOM 681 O O . ASN A 1 90 ? 31.002 20.444 41.291 1.00 19.48 90 ASN A O 1
ATOM 686 N N . PRO A 1 91 ? 30.891 21.589 39.351 1.00 17.17 91 PRO A N 1
ATOM 687 C CA . PRO A 1 91 ? 32.335 21.553 39.092 1.00 15.80 91 PRO A CA 1
ATOM 688 C C . PRO A 1 91 ? 33.196 22.357 40.059 1.00 19.19 91 PRO A C 1
ATOM 689 O O . PRO A 1 91 ? 32.689 23.101 40.899 1.00 18.98 91 PRO A O 1
ATOM 693 N N . ASN A 1 92 ? 34.508 22.191 39.927 1.00 18.74 92 ASN A N 1
ATOM 694 C CA . ASN A 1 92 ? 35.473 22.891 40.762 1.00 19.90 92 ASN A CA 1
ATOM 695 C C . ASN A 1 92 ? 36.726 23.165 39.943 1.00 17.27 92 ASN A C 1
ATOM 696 O O . ASN A 1 92 ? 37.327 22.246 39.389 1.00 17.65 92 ASN A O 1
ATOM 701 N N . SER A 1 93 ? 37.115 24.432 39.864 1.00 17.23 93 SER A N 1
ATOM 702 C CA . SER A 1 93 ? 38.303 24.813 39.112 1.00 22.82 93 SER A CA 1
ATOM 703 C C . SER A 1 93 ? 39.407 25.328 40.035 1.00 24.07 93 SER A C 1
ATOM 704 O O . SER A 1 93 ? 39.140 25.789 41.147 1.00 17.32 93 SER A O 1
ATOM 707 N N . ALA A 1 94 ? 40.647 25.237 39.562 1.00 26.10 94 ALA A N 1
ATOM 708 C CA . ALA A 1 94 ? 41.804 25.687 40.325 1.00 26.62 94 ALA A CA 1
ATOM 709 C C . ALA A 1 94 ? 42.650 26.637 39.481 1.00 29.19 94 ALA A C 1
ATOM 710 O O . ALA A 1 94 ? 43.138 27.657 39.972 1.00 35.71 94 ALA A O 1
ATOM 712 N N . GLY A 1 95 ? 42.820 26.291 38.209 1.00 24.76 95 GLY A N 1
ATOM 713 C CA . GLY A 1 95 ? 43.595 27.121 37.303 1.00 22.56 95 GLY A CA 1
ATOM 714 C C . GLY A 1 95 ? 43.032 27.029 35.898 1.00 21.29 95 GLY A C 1
ATOM 715 O O . GLY A 1 95 ? 42.177 27.822 35.505 1.00 21.11 95 GLY A O 1
ATOM 716 N N . SER A 1 96 ? 43.522 26.057 35.136 1.00 22.91 96 SER A N 1
ATOM 717 C CA . SER A 1 96 ? 43.052 25.833 33.776 1.00 19.22 96 SER A CA 1
ATOM 718 C C . SER A 1 96 ? 42.252 24.537 33.794 1.00 18.81 96 SER A C 1
ATOM 719 O O . SER A 1 96 ? 41.685 24.123 32.784 1.00 18.30 96 SER A O 1
ATOM 722 N N . ASP A 1 97 ? 42.216 23.904 34.964 1.00 20.24 97 ASP A N 1
ATOM 723 C CA . ASP A 1 97 ? 41.500 22.648 35.148 1.00 20.01 97 ASP A CA 1
ATOM 724 C C . ASP A 1 97 ? 40.129 22.846 35.784 1.00 19.29 97 ASP A C 1
ATOM 725 O O . ASP A 1 97 ? 39.918 23.765 36.576 1.00 15.78 97 ASP A O 1
ATOM 730 N N . ILE A 1 98 ? 39.201 21.967 35.422 1.00 17.78 98 ILE A N 1
ATOM 731 C CA . ILE A 1 98 ? 37.845 22.002 35.950 1.00 15.49 98 ILE A CA 1
ATOM 732 C C . ILE A 1 98 ? 37.443 20.580 36.323 1.00 13.86 98 ILE A C 1
ATOM 733 O O . ILE A 1 98 ? 37.210 19.745 35.449 1.00 13.96 98 ILE A O 1
ATOM 738 N N . ARG A 1 99 ? 37.379 20.303 37.622 1.00 16.80 99 ARG A N 1
ATOM 739 C CA . ARG A 1 99 ? 36.997 18.979 38.103 1.00 20.31 99 ARG A CA 1
ATOM 740 C C . ARG A 1 99 ? 35.475 18.858 38.123 1.00 20.19 99 ARG A C 1
ATOM 741 O O . ARG A 1 99 ? 34.784 19.692 38.709 1.00 21.15 99 ARG A O 1
ATOM 749 N N . VAL A 1 100 ? 34.957 17.818 37.479 1.00 20.14 100 VAL A N 1
ATOM 750 C CA . VAL A 1 100 ? 33.517 17.607 37.414 1.00 18.96 100 VAL A CA 1
ATOM 751 C C . VAL A 1 100 ? 33.117 16.216 37.895 1.00 17.59 100 VAL A C 1
ATOM 752 O O . VAL A 1 100 ? 33.106 15.258 37.122 1.00 13.64 100 VAL A O 1
ATOM 756 N N . PRO A 1 101 ? 32.795 16.084 39.189 1.00 17.70 101 PRO A N 1
ATOM 757 C CA . PRO A 1 101 ? 32.399 14.771 39.703 1.00 20.15 101 PRO A CA 1
ATOM 758 C C . PRO A 1 101 ? 30.996 14.389 39.235 1.00 22.08 101 PRO A C 1
ATOM 759 O O . PRO A 1 101 ? 30.142 15.254 39.025 1.00 17.15 101 PRO A O 1
ATOM 763 N N . LEU A 1 102 ? 30.771 13.091 39.059 1.00 23.33 102 LEU A N 1
ATOM 764 C CA . LEU A 1 102 ? 29.471 12.588 38.638 1.00 18.85 102 LEU A CA 1
ATOM 765 C C . LEU A 1 102 ? 28.735 12.147 39.900 1.00 20.87 102 LEU A C 1
ATOM 766 O O . LEU A 1 102 ? 29.208 11.275 40.630 1.00 18.93 102 LEU A O 1
ATOM 771 N N . PRO A 1 103 ? 27.574 12.755 40.181 1.00 22.36 103 PRO A N 1
ATOM 772 C CA . PRO A 1 103 ? 26.807 12.388 41.378 1.00 21.81 103 PRO A CA 1
ATOM 773 C C . PRO A 1 103 ? 26.219 10.980 41.294 1.00 21.95 103 PRO A C 1
ATOM 774 O O . PRO A 1 103 ? 25.562 10.629 40.313 1.00 19.52 103 PRO A O 1
ATOM 778 N N . PRO A 1 104 ? 26.459 10.151 42.323 1.00 21.66 104 PRO A N 1
ATOM 779 C CA . PRO A 1 104 ? 25.918 8.788 42.309 1.00 20.97 104 PRO A CA 1
ATOM 780 C C . PRO A 1 104 ? 24.399 8.829 42.220 1.00 20.83 104 PRO A C 1
ATOM 781 O O . PRO A 1 104 ? 23.741 9.519 42.999 1.00 24.68 104 PRO A O 1
ATOM 785 N N . LEU A 1 105 ? 23.846 8.096 41.261 1.00 22.44 105 LEU A N 1
ATOM 786 C CA . LEU A 1 105 ? 22.404 8.057 41.058 1.00 17.23 105 LEU A CA 1
ATOM 787 C C . LEU A 1 105 ? 21.691 7.316 42.177 1.00 18.32 105 LEU A C 1
ATOM 788 O O . LEU A 1 105 ? 22.251 6.408 42.789 1.00 21.96 105 LEU A O 1
ATOM 793 N N . THR A 1 106 ? 20.454 7.715 42.445 1.00 21.72 106 THR A N 1
ATOM 794 C CA . THR A 1 106 ? 19.652 7.064 43.470 1.00 20.09 106 THR A CA 1
ATOM 795 C C . THR A 1 106 ? 18.896 5.949 42.759 1.00 19.62 106 THR A C 1
ATOM 796 O O . THR A 1 106 ? 18.873 5.904 41.531 1.00 19.51 106 THR A O 1
ATOM 800 N N . GLU A 1 107 ? 18.284 5.052 43.522 1.00 25.71 107 GLU A N 1
ATOM 801 C CA . GLU A 1 107 ? 17.537 3.954 42.924 1.00 32.39 107 GLU A CA 1
ATOM 802 C C . GLU A 1 107 ? 16.355 4.484 42.120 1.00 28.73 107 GLU A C 1
ATOM 803 O O . GL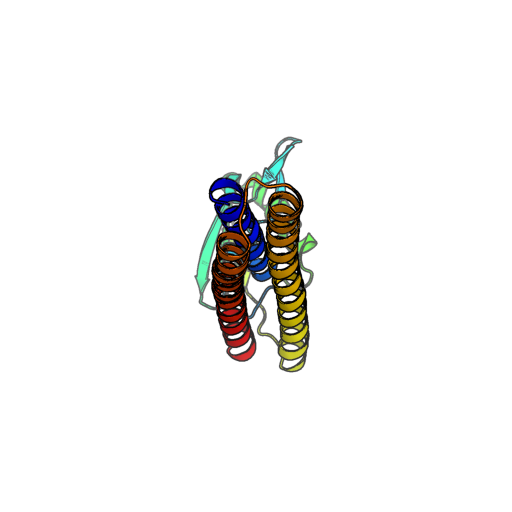U A 1 107 ? 15.963 3.895 41.114 1.00 27.39 107 GLU A O 1
ATOM 809 N N . GLU A 1 108 ? 15.796 5.603 42.566 1.00 27.04 108 GLU A N 1
ATOM 810 C CA . GLU A 1 108 ? 14.657 6.210 41.888 1.00 27.22 108 GLU A CA 1
ATOM 811 C C . GLU A 1 108 ? 15.080 6.891 40.595 1.00 23.27 108 GLU A C 1
ATOM 812 O O . GLU A 1 108 ? 14.324 6.919 39.625 1.00 23.09 108 GLU A O 1
ATOM 818 N N . ARG A 1 109 ? 16.288 7.446 40.584 1.00 23.40 109 ARG A N 1
ATOM 819 C CA . ARG A 1 109 ? 16.804 8.119 39.398 1.00 18.52 109 ARG A CA 1
ATOM 820 C C . ARG A 1 109 ? 17.205 7.090 38.347 1.00 15.04 109 ARG A C 1
ATOM 821 O O . ARG A 1 109 ? 17.019 7.307 37.151 1.00 12.46 109 ARG A O 1
ATOM 829 N N . ARG A 1 110 ? 17.756 5.970 38.803 1.00 13.69 110 ARG A N 1
ATOM 830 C CA . ARG A 1 110 ? 18.170 4.902 37.902 1.00 16.87 110 ARG A CA 1
ATOM 831 C C . ARG A 1 110 ? 16.950 4.402 37.145 1.00 14.78 110 ARG A C 1
ATOM 832 O O . ARG A 1 110 ? 17.010 4.149 35.944 1.00 12.53 110 ARG A O 1
ATOM 840 N N . LYS A 1 111 ? 15.842 4.262 37.863 1.00 17.25 111 LYS A N 1
ATOM 841 C CA . LYS A 1 111 ? 14.599 3.801 37.265 1.00 19.29 111 LYS A CA 1
ATOM 842 C C . LYS A 1 111 ? 14.136 4.825 36.242 1.00 21.71 111 LYS A C 1
ATOM 843 O O . LYS A 1 111 ? 13.856 4.488 35.090 1.00 25.49 111 LYS A O 1
ATOM 849 N N . ASP A 1 112 ? 14.064 6.078 36.679 1.00 21.25 112 ASP A N 1
ATOM 850 C CA . ASP A 1 112 ? 13.637 7.185 35.831 1.00 23.37 112 ASP A CA 1
ATOM 851 C C . ASP A 1 112 ? 14.474 7.288 34.559 1.00 20.32 112 ASP A C 1
ATOM 852 O O . ASP A 1 112 ? 13.937 7.442 33.464 1.00 22.16 112 ASP A O 1
ATOM 857 N N . LEU A 1 113 ? 15.791 7.203 34.711 1.00 19.55 113 LEU A N 1
ATOM 858 C CA . LEU A 1 113 ? 16.690 7.290 33.570 1.00 16.52 113 LEU A CA 1
ATOM 859 C C . LEU A 1 113 ? 16.584 6.059 32.674 1.00 14.39 113 LEU A C 1
ATOM 860 O O . LEU A 1 113 ? 16.783 6.149 31.464 1.00 14.37 113 LEU A O 1
ATOM 865 N N . THR A 1 114 ? 16.270 4.912 33.269 1.00 14.00 114 THR A N 1
ATOM 866 C CA . THR A 1 114 ? 16.136 3.677 32.504 1.00 15.24 114 THR A CA 1
ATOM 867 C C . THR A 1 114 ? 14.923 3.754 31.585 1.00 17.64 114 THR A C 1
ATOM 868 O O . THR A 1 114 ? 14.968 3.299 30.443 1.00 20.47 114 THR A O 1
ATOM 872 N N . LYS A 1 115 ? 13.841 4.338 32.089 1.00 21.63 115 LYS A N 1
ATOM 873 C CA . LYS A 1 115 ? 12.619 4.484 31.311 1.00 22.31 115 LYS A CA 1
ATOM 874 C C . LYS A 1 115 ? 12.874 5.346 30.077 1.00 19.04 115 LYS A C 1
ATOM 875 O O . LYS A 1 115 ? 12.450 5.003 28.974 1.00 21.04 115 LYS A O 1
ATOM 881 N N . ILE A 1 116 ? 13.574 6.459 30.273 1.00 17.51 116 ILE A N 1
ATOM 882 C CA . ILE A 1 116 ? 13.890 7.389 29.190 1.00 16.28 116 ILE A CA 1
ATOM 883 C C . ILE A 1 116 ? 14.703 6.748 28.067 1.00 14.96 116 ILE A C 1
ATOM 884 O O . ILE A 1 116 ? 14.448 6.997 26.889 1.00 9.88 116 ILE A O 1
ATOM 889 N N . VAL A 1 117 ? 15.690 5.934 28.428 1.00 16.28 117 VAL A N 1
ATOM 890 C CA . VAL A 1 117 ? 16.521 5.277 27.425 1.00 17.31 117 VAL A CA 1
ATOM 891 C C . VAL A 1 117 ? 15.716 4.212 26.688 1.00 14.66 117 VAL A C 1
ATOM 892 O O . VAL A 1 117 ? 15.878 4.019 25.481 1.00 10.88 117 VAL A O 1
ATOM 896 N N . ARG A 1 118 ? 14.844 3.527 27.418 1.00 12.65 118 ARG A N 1
ATOM 897 C CA . ARG A 1 118 ? 14.012 2.491 26.826 1.00 14.93 118 ARG A CA 1
ATOM 898 C C . ARG A 1 118 ? 13.006 3.121 25.870 1.00 18.05 118 ARG A C 1
ATOM 899 O O . ARG A 1 118 ? 12.564 2.488 24.912 1.00 20.80 118 ARG A O 1
ATOM 907 N N . GLY A 1 119 ? 12.655 4.375 26.136 1.00 20.71 119 GLY A N 1
ATOM 908 C CA . GLY A 1 119 ? 11.707 5.078 25.289 1.00 20.65 119 GLY A CA 1
ATOM 909 C C . GLY A 1 119 ? 12.342 5.554 23.998 1.00 18.72 119 GLY A C 1
ATOM 910 O O . GLY A 1 119 ? 11.720 5.508 22.937 1.00 25.11 119 GLY A O 1
ATOM 911 N N . GLU A 1 120 ? 13.585 6.015 24.084 1.00 18.18 120 GLU A N 1
ATOM 912 C CA . GLU A 1 120 ? 14.298 6.492 22.906 1.00 18.85 120 GLU A CA 1
ATOM 913 C C . GLU A 1 120 ? 14.634 5.315 22.000 1.00 17.64 120 GLU A C 1
ATOM 914 O O . GLU A 1 120 ? 14.738 5.464 20.781 1.00 14.03 120 GLU A O 1
ATOM 920 N N . ALA A 1 121 ? 14.802 4.145 22.608 1.00 16.67 121 ALA A N 1
ATOM 921 C CA . ALA A 1 121 ? 15.123 2.931 21.867 1.00 16.43 121 ALA A CA 1
ATOM 922 C C . ALA A 1 121 ? 13.943 2.490 21.002 1.00 11.15 121 ALA A C 1
ATOM 923 O O . ALA A 1 121 ? 14.116 2.154 19.829 1.00 8.86 121 ALA A O 1
ATOM 925 N N . GLU A 1 122 ? 12.747 2.494 21.581 1.00 8.74 122 GLU A N 1
ATOM 926 C CA . GLU A 1 122 ? 11.550 2.098 20.846 1.00 13.56 122 GLU A CA 1
ATOM 927 C C . GLU A 1 122 ? 11.338 3.059 19.681 1.00 12.47 122 GLU A C 1
ATOM 928 O O . GLU A 1 122 ? 10.930 2.657 18.591 1.00 11.90 122 GLU A O 1
ATOM 934 N N . GLN A 1 123 ? 11.621 4.334 19.925 1.00 13.83 123 GLN A N 1
ATOM 935 C CA . GLN A 1 123 ? 11.482 5.362 18.903 1.00 13.58 123 GLN A CA 1
ATOM 936 C C . GLN A 1 123 ? 12.517 5.113 17.805 1.00 13.09 123 GLN A C 1
ATOM 937 O O . GLN A 1 123 ? 12.242 5.302 16.621 1.00 9.89 123 GLN A O 1
ATOM 943 N N . ALA A 1 124 ? 13.708 4.676 18.206 1.00 14.16 124 ALA A N 1
ATOM 944 C CA . ALA A 1 124 ? 14.770 4.391 17.250 1.00 11.41 124 ALA A CA 1
ATOM 945 C C . ALA A 1 124 ? 14.423 3.126 16.473 1.00 13.97 124 ALA A C 1
ATOM 946 O O . ALA A 1 124 ? 14.732 3.010 15.289 1.00 13.02 124 ALA A O 1
ATOM 948 N N . ARG A 1 125 ? 13.779 2.180 17.151 1.00 14.41 125 ARG A N 1
ATOM 949 C CA . ARG A 1 125 ? 13.384 0.921 16.532 1.00 12.61 125 ARG A CA 1
ATOM 950 C C . ARG A 1 125 ? 12.293 1.160 15.497 1.00 13.22 125 ARG A C 1
ATOM 951 O O . ARG A 1 125 ? 12.290 0.547 14.429 1.00 9.00 125 ARG A O 1
ATOM 959 N N . VAL A 1 126 ? 11.369 2.059 15.818 1.00 11.57 126 VAL A N 1
ATOM 960 C CA . VAL A 1 126 ? 10.271 2.387 14.913 1.00 11.44 126 VAL A CA 1
ATOM 961 C C . VAL A 1 126 ? 10.786 3.108 13.668 1.00 9.71 126 VAL A C 1
ATOM 962 O O . VAL A 1 126 ? 10.251 2.933 12.576 1.00 11.33 126 VAL A O 1
ATOM 966 N N . ALA A 1 127 ? 11.829 3.915 13.842 1.00 13.73 127 ALA A N 1
ATOM 967 C CA . ALA A 1 127 ? 12.423 4.656 12.734 1.00 12.56 127 ALA A CA 1
ATOM 968 C C . ALA A 1 127 ? 13.069 3.689 11.749 1.00 12.61 127 ALA A C 1
ATOM 969 O O . ALA A 1 127 ? 12.970 3.864 10.535 1.00 15.84 127 ALA A O 1
ATOM 971 N N . VAL A 1 128 ? 13.732 2.669 12.285 1.00 10.85 128 VAL A N 1
ATOM 972 C CA . VAL A 1 128 ? 14.399 1.663 11.466 1.00 13.56 128 VAL A CA 1
ATOM 973 C C . VAL A 1 128 ? 13.379 0.871 10.647 1.00 11.03 128 VAL A C 1
ATOM 974 O O . VAL A 1 128 ? 13.612 0.567 9.478 1.00 10.48 128 VAL A O 1
ATOM 978 N N . ARG A 1 129 ? 12.250 0.539 11.264 1.00 12.07 129 ARG A N 1
ATOM 979 C CA . ARG A 1 129 ? 11.206 -0.208 10.571 1.00 13.79 129 ARG A CA 1
ATOM 980 C C . ARG A 1 129 ? 10.616 0.653 9.465 1.00 10.74 129 ARG A C 1
ATOM 981 O O . ARG A 1 129 ? 10.397 0.187 8.348 1.00 12.04 129 ARG A O 1
ATOM 989 N N . ASN A 1 130 ? 10.363 1.917 9.785 1.00 8.87 130 ASN A N 1
ATOM 990 C CA . ASN A 1 130 ? 9.802 2.851 8.824 1.00 10.11 130 ASN A CA 1
ATOM 991 C C . ASN A 1 130 ? 10.732 3.008 7.634 1.00 8.33 130 ASN A C 1
ATOM 992 O O . ASN A 1 130 ? 10.280 3.233 6.513 1.00 13.82 130 ASN A O 1
ATOM 997 N N . VAL A 1 131 ? 12.035 2.889 7.877 1.00 12.45 131 VAL A N 1
ATOM 998 C CA . VAL A 1 131 ? 13.010 2.996 6.800 1.00 10.26 131 VAL A CA 1
ATOM 999 C C . VAL A 1 131 ? 12.874 1.756 5.923 1.00 11.99 131 VAL A C 1
ATOM 1000 O O . VAL A 1 131 ? 12.936 1.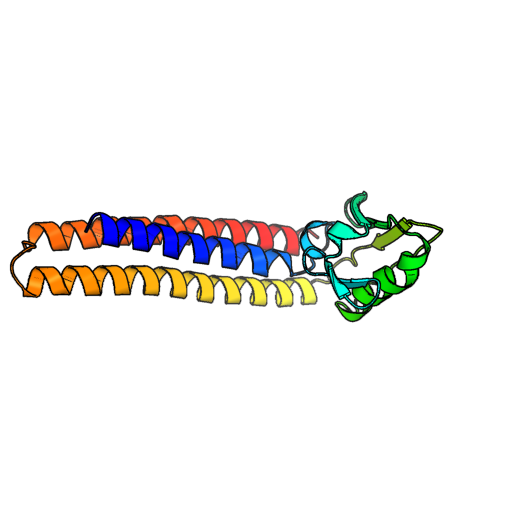840 4.697 1.00 12.70 131 VAL A O 1
ATOM 1004 N N . GLY A 1 132 ? 12.686 0.605 6.564 1.00 11.40 132 GLY A N 1
ATOM 1005 C CA . GLY A 1 132 ? 12.532 -0.635 5.828 1.00 13.18 132 GLY A CA 1
ATOM 1006 C C . GLY A 1 132 ? 11.200 -0.681 5.108 1.00 15.24 132 GLY A C 1
ATOM 1007 O O . GLY A 1 132 ? 11.111 -1.151 3.974 1.00 16.07 132 GLY A O 1
ATOM 1008 N N . ARG A 1 133 ? 10.159 -0.186 5.770 1.00 16.58 133 ARG A N 1
ATOM 1009 C CA . ARG A 1 133 ? 8.820 -0.164 5.197 1.00 19.71 133 ARG A CA 1
ATOM 1010 C C . ARG A 1 133 ? 8.786 0.655 3.911 1.00 19.17 133 ARG A C 1
ATOM 1011 O O . ARG A 1 133 ? 8.117 0.276 2.952 1.00 20.08 133 ARG A O 1
ATOM 1019 N N . ASP A 1 134 ? 9.503 1.774 3.889 1.00 19.49 134 ASP A N 1
ATOM 1020 C CA . ASP A 1 134 ? 9.534 2.623 2.702 1.00 22.75 134 ASP A CA 1
ATOM 1021 C C . ASP A 1 134 ? 10.361 2.000 1.581 1.00 19.81 134 ASP A C 1
ATOM 1022 O O . ASP A 1 134 ? 10.097 2.231 0.401 1.00 19.58 134 ASP A O 1
ATOM 1027 N N . ALA A 1 135 ? 11.367 1.214 1.952 1.00 17.93 135 ALA A N 1
ATOM 1028 C CA . ALA A 1 135 ? 12.212 0.553 0.964 1.00 16.08 135 ALA A CA 1
ATOM 1029 C C . ALA A 1 135 ? 11.382 -0.523 0.278 1.00 16.71 135 ALA A C 1
ATOM 1030 O O . ALA A 1 135 ? 11.576 -0.821 -0.902 1.00 14.45 135 ALA A O 1
ATOM 1032 N N . ASN A 1 136 ? 10.453 -1.102 1.033 1.00 13.72 136 ASN A N 1
ATOM 1033 C CA . ASN A 1 136 ? 9.573 -2.139 0.516 1.00 14.70 136 ASN A CA 1
ATOM 1034 C C . ASN A 1 136 ? 8.513 -1.515 -0.390 1.00 13.11 136 ASN A C 1
ATOM 1035 O O . ASN A 1 136 ? 8.162 -2.080 -1.425 1.00 11.97 136 ASN A O 1
ATOM 1040 N N . ASP A 1 137 ? 8.012 -0.347 0.003 1.00 17.26 137 ASP A N 1
ATOM 1041 C CA . ASP A 1 137 ? 7.000 0.360 -0.777 1.00 18.37 137 ASP A CA 1
ATOM 1042 C C . ASP A 1 137 ? 7.561 0.706 -2.153 1.00 19.10 137 ASP A C 1
ATOM 1043 O O . ASP A 1 137 ? 6.838 0.704 -3.148 1.00 18.22 137 ASP A O 1
ATOM 1048 N N . LYS A 1 138 ? 8.857 1.003 -2.196 1.00 19.17 138 LYS A N 1
ATOM 1049 C CA . LYS A 1 138 ? 9.534 1.352 -3.441 1.00 19.69 138 LYS A CA 1
ATOM 1050 C C . LYS A 1 138 ? 9.672 0.128 -4.341 1.00 17.17 138 LYS A C 1
ATOM 1051 O O . LYS A 1 138 ? 9.515 0.221 -5.558 1.00 19.12 138 LYS A O 1
ATOM 1057 N N . VAL A 1 139 ? 9.975 -1.015 -3.733 1.00 15.75 139 VAL A N 1
ATOM 1058 C CA . VAL A 1 139 ? 10.131 -2.266 -4.467 1.00 14.33 139 VAL A CA 1
ATOM 1059 C C . VAL A 1 139 ? 8.770 -2.738 -4.974 1.00 16.20 139 VAL A C 1
ATOM 1060 O O . VAL A 1 139 ? 8.649 -3.227 -6.099 1.00 12.08 139 VAL A O 1
ATOM 1064 N N . LYS A 1 140 ? 7.750 -2.587 -4.136 1.00 15.88 140 LYS A N 1
ATOM 1065 C CA . LYS A 1 140 ? 6.398 -2.986 -4.503 1.00 20.42 140 LYS A CA 1
ATOM 1066 C C . LYS A 1 140 ? 5.958 -2.202 -5.730 1.00 24.19 140 LYS A C 1
ATOM 1067 O O . LYS A 1 140 ? 5.245 -2.722 -6.589 1.00 24.29 140 LYS A O 1
ATOM 1073 N N . ALA A 1 141 ? 6.392 -0.948 -5.807 1.00 26.30 141 ALA A N 1
ATOM 1074 C CA . ALA A 1 141 ? 6.057 -0.083 -6.932 1.00 26.60 141 ALA A CA 1
ATOM 1075 C C . ALA A 1 141 ? 6.642 -0.645 -8.224 1.00 28.33 141 ALA A C 1
ATOM 1076 O O . ALA A 1 141 ? 5.985 -0.640 -9.265 1.00 31.78 141 ALA A O 1
ATOM 1078 N N . LEU A 1 142 ? 7.882 -1.123 -8.153 1.0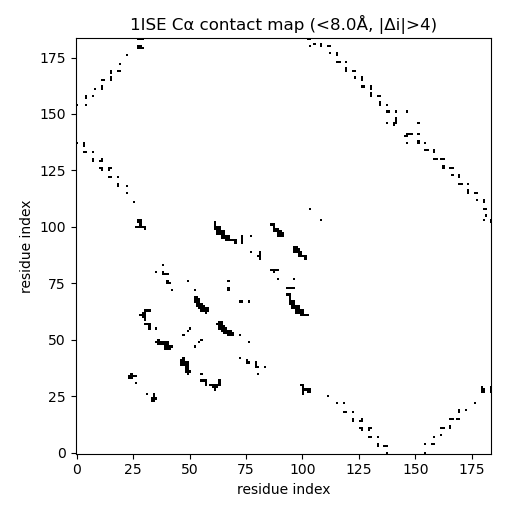0 26.67 142 LEU A N 1
ATOM 1079 C CA . LEU A 1 142 ? 8.553 -1.695 -9.314 1.00 28.30 142 LEU A CA 1
ATOM 1080 C C . LEU A 1 142 ? 7.830 -2.954 -9.769 1.00 27.73 142 LEU A C 1
ATOM 1081 O O . LEU A 1 142 ? 7.690 -3.204 -10.966 1.00 30.08 142 LEU A O 1
ATOM 1086 N N . LEU A 1 143 ? 7.376 -3.747 -8.804 1.00 30.75 143 LEU A N 1
ATOM 1087 C CA . LEU A 1 143 ? 6.658 -4.983 -9.092 1.00 32.13 143 LEU A CA 1
ATOM 1088 C C . LEU A 1 143 ? 5.317 -4.654 -9.738 1.00 32.72 143 LEU A C 1
ATOM 1089 O O . LEU A 1 143 ? 4.841 -5.386 -10.606 1.00 36.31 143 LEU A O 1
ATOM 1094 N N . LYS A 1 144 ? 4.715 -3.549 -9.310 1.00 31.34 144 LYS A N 1
ATOM 1095 C CA . LYS A 1 144 ? 3.431 -3.116 -9.845 1.00 34.18 144 LYS A CA 1
ATOM 1096 C C . LYS A 1 144 ? 3.556 -2.783 -11.326 1.00 36.05 144 LYS A C 1
ATOM 1097 O O . LYS A 1 144 ? 2.562 -2.743 -12.050 1.00 39.09 144 LYS A O 1
ATOM 1103 N N . ASP A 1 145 ? 4.786 -2.546 -11.770 1.00 39.75 145 ASP A N 1
ATOM 1104 C CA . ASP A 1 145 ? 5.049 -2.220 -13.166 1.00 41.59 145 ASP A CA 1
ATOM 1105 C C . ASP A 1 145 ? 5.383 -3.485 -13.955 1.00 45.96 145 ASP A C 1
ATOM 1106 O O . ASP A 1 145 ? 4.485 -4.193 -14.412 1.00 49.08 145 ASP A O 1
ATOM 1111 N N . LYS A 1 146 ? 6.673 -3.767 -14.115 1.00 50.82 146 LYS A N 1
ATOM 1112 C CA . LYS A 1 146 ? 7.105 -4.951 -14.853 1.00 56.82 146 LYS A CA 1
ATOM 1113 C C . LYS A 1 146 ? 8.573 -5.287 -14.605 1.00 57.86 146 LYS A C 1
ATOM 1114 O O . LYS A 1 146 ? 8.976 -6.447 -14.691 1.00 58.38 146 LYS A O 1
ATOM 1120 N N . GLU A 1 147 ? 9.364 -4.266 -14.297 1.00 59.27 147 GLU A N 1
ATOM 1121 C CA . GLU A 1 147 ? 10.790 -4.439 -14.050 1.00 60.71 147 GLU A CA 1
ATOM 1122 C C . GLU A 1 147 ? 11.109 -5.569 -13.077 1.00 59.92 147 GLU A C 1
ATOM 1123 O O . GLU A 1 147 ? 12.061 -6.324 -13.280 1.00 61.20 147 GLU A O 1
ATOM 1129 N N . ILE A 1 148 ? 10.309 -5.686 -12.023 1.00 58.96 148 ILE A N 1
ATOM 1130 C CA . ILE A 1 148 ? 10.530 -6.713 -11.013 1.00 55.81 148 ILE A CA 1
ATOM 1131 C C . ILE A 1 148 ? 9.470 -7.812 -11.032 1.00 54.06 148 ILE A C 1
ATOM 1132 O O . ILE A 1 148 ? 8.283 -7.548 -11.225 1.00 54.18 148 ILE A O 1
ATOM 1137 N N . SER A 1 149 ? 9.918 -9.048 -10.831 1.00 51.78 149 SER A N 1
ATOM 1138 C CA . SER A 1 149 ? 9.032 -10.204 -10.794 1.00 48.04 149 SER A CA 1
ATOM 1139 C C . SER A 1 149 ? 8.584 -10.404 -9.350 1.00 44.07 149 SER A C 1
ATOM 1140 O O . SER A 1 149 ? 9.093 -9.749 -8.441 1.00 42.18 149 SER A O 1
ATOM 1143 N N . GLU A 1 150 ? 7.634 -11.305 -9.131 1.00 41.43 150 GLU A N 1
ATOM 1144 C CA . GLU A 1 150 ? 7.153 -11.550 -7.780 1.00 40.10 150 GLU A CA 1
ATOM 1145 C C . GLU A 1 150 ? 8.188 -12.296 -6.951 1.00 36.80 150 GLU A C 1
ATOM 1146 O O . GLU A 1 150 ? 8.046 -12.422 -5.738 1.00 40.44 150 GLU A O 1
ATOM 1152 N N . ASP A 1 151 ? 9.229 -12.796 -7.607 1.00 38.20 151 ASP A N 1
ATOM 1153 C CA . ASP A 1 151 ? 10.283 -13.515 -6.903 1.00 40.19 151 ASP A CA 1
ATOM 1154 C C . ASP A 1 151 ? 11.304 -12.518 -6.377 1.00 39.18 151 ASP A C 1
ATOM 1155 O O . ASP A 1 151 ? 11.800 -12.652 -5.258 1.00 36.93 151 ASP A O 1
ATOM 1160 N N . ASP A 1 152 ? 11.618 -11.520 -7.194 1.00 38.14 152 ASP A N 1
ATOM 1161 C CA . ASP A 1 152 ? 12.572 -10.491 -6.809 1.00 34.67 152 ASP A CA 1
ATOM 1162 C C . ASP A 1 152 ? 12.021 -9.734 -5.607 1.00 32.96 152 ASP A C 1
ATOM 1163 O O . ASP A 1 152 ? 12.722 -9.519 -4.617 1.00 32.57 152 ASP A O 1
ATOM 1168 N N . ASP A 1 153 ? 10.755 -9.341 -5.702 1.00 31.89 153 ASP A N 1
ATOM 1169 C CA . ASP A 1 153 ? 10.086 -8.601 -4.639 1.00 26.30 153 ASP A CA 1
ATOM 1170 C C . ASP A 1 153 ? 10.110 -9.346 -3.311 1.00 28.11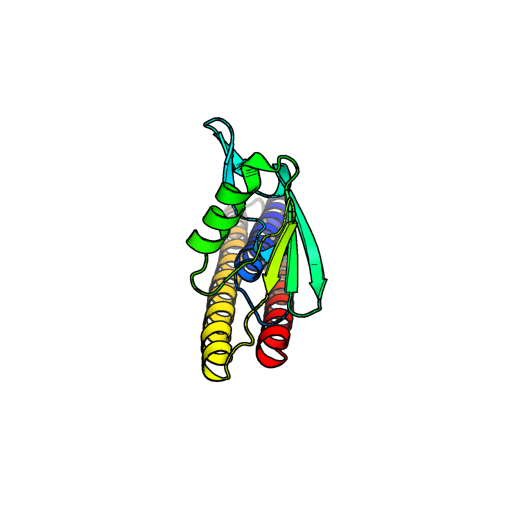 153 ASP A C 1
ATOM 1171 O O . ASP A 1 153 ? 10.454 -8.771 -2.280 1.00 28.77 153 ASP A O 1
ATOM 1176 N N . ARG A 1 154 ? 9.739 -10.623 -3.333 1.00 26.90 154 ARG A N 1
ATOM 1177 C CA . ARG A 1 154 ? 9.728 -11.426 -2.116 1.00 29.80 154 ARG A CA 1
ATOM 1178 C C . ARG A 1 154 ? 11.133 -11.509 -1.527 1.00 29.67 154 ARG A C 1
ATOM 1179 O O . ARG A 1 154 ? 11.309 -11.519 -0.309 1.00 26.97 154 ARG A O 1
ATOM 1187 N N . ARG A 1 155 ? 12.133 -11.562 -2.401 1.00 30.16 155 ARG A N 1
ATOM 1188 C CA . ARG A 1 155 ? 13.523 -11.636 -1.968 1.00 32.33 155 ARG A CA 1
ATOM 1189 C C . ARG A 1 155 ? 13.947 -10.313 -1.334 1.00 30.71 155 ARG A C 1
ATOM 1190 O O . ARG A 1 155 ? 14.641 -10.294 -0.315 1.00 25.34 155 ARG A O 1
ATOM 1198 N N . SER A 1 156 ? 13.523 -9.210 -1.944 1.00 29.63 156 SER A N 1
ATOM 1199 C CA . SER A 1 156 ? 13.842 -7.874 -1.449 1.00 25.91 156 SER A CA 1
ATOM 1200 C C . SER A 1 156 ? 13.262 -7.680 -0.053 1.00 22.63 156 SER A C 1
ATOM 1201 O O . SER A 1 156 ? 13.899 -7.091 0.820 1.00 16.60 156 SER A O 1
ATOM 1204 N N . GLN A 1 157 ? 12.047 -8.180 0.147 1.00 20.70 157 GLN A N 1
ATOM 1205 C CA . GLN A 1 157 ? 11.373 -8.079 1.432 1.00 21.23 157 GLN A CA 1
ATOM 1206 C C . GLN A 1 157 ? 12.187 -8.800 2.499 1.00 21.20 157 GLN A C 1
ATOM 1207 O O . GLN A 1 157 ? 12.300 -8.333 3.632 1.00 22.62 157 GLN A O 1
ATOM 1213 N N . ASP A 1 158 ? 12.751 -9.944 2.128 1.00 25.77 158 ASP A 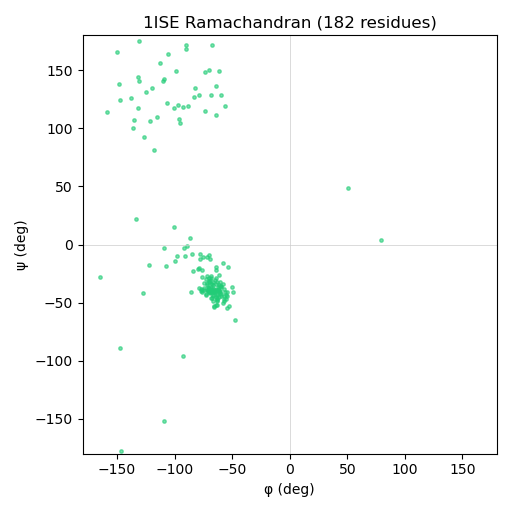N 1
ATOM 1214 C CA . ASP A 1 158 ? 13.559 -10.736 3.048 1.00 26.24 158 ASP A CA 1
ATOM 1215 C C . ASP A 1 158 ? 14.823 -9.976 3.414 1.00 23.45 158 ASP A C 1
ATOM 1216 O O . ASP A 1 158 ? 15.115 -9.769 4.591 1.00 31.53 158 ASP A O 1
ATOM 1221 N N . ASP A 1 159 ? 15.566 -9.557 2.395 1.00 22.12 159 ASP A N 1
ATOM 1222 C CA . ASP A 1 159 ? 16.804 -8.814 2.594 1.00 23.34 159 ASP A CA 1
ATOM 1223 C C . ASP A 1 159 ? 16.571 -7.560 3.433 1.00 22.44 159 ASP A C 1
ATOM 1224 O O . ASP A 1 159 ? 17.378 -7.227 4.301 1.00 26.63 159 ASP A O 1
ATOM 1229 N N . VAL A 1 160 ? 15.471 -6.863 3.169 1.00 17.74 160 VAL A N 1
ATOM 1230 C CA . VAL A 1 160 ? 15.142 -5.653 3.915 1.00 16.64 160 VAL A CA 1
ATOM 1231 C C . VAL A 1 160 ? 14.821 -6.029 5.359 1.00 16.68 160 VAL A C 1
ATOM 1232 O O . VAL A 1 160 ? 15.199 -5.320 6.293 1.00 18.60 160 VAL A O 1
ATOM 1236 N N . GLN A 1 161 ? 14.125 -7.149 5.535 1.00 16.35 161 GLN A N 1
ATOM 1237 C CA . GLN A 1 161 ? 13.765 -7.624 6.864 1.00 18.23 161 GLN A CA 1
ATOM 1238 C C . GLN A 1 161 ? 15.033 -7.922 7.653 1.00 16.05 161 GLN A C 1
ATOM 1239 O O . GLN A 1 161 ? 15.112 -7.648 8.851 1.00 14.33 161 GLN A O 1
ATOM 1245 N N . LYS A 1 162 ? 16.023 -8.485 6.969 1.00 14.24 162 LYS A N 1
ATOM 1246 C CA . LYS A 1 162 ? 17.298 -8.816 7.593 1.00 16.72 162 LYS A CA 1
ATOM 1247 C C . LYS A 1 162 ? 17.986 -7.543 8.075 1.00 15.59 162 LYS A C 1
ATOM 1248 O O . LYS A 1 162 ? 18.464 -7.478 9.207 1.00 22.48 162 LYS A O 1
ATOM 1254 N N . LEU A 1 163 ? 18.029 -6.536 7.208 1.00 14.79 163 LEU A N 1
ATOM 1255 C CA . LEU A 1 163 ? 18.657 -5.260 7.531 1.00 11.81 163 LEU A CA 1
ATOM 1256 C C . LEU A 1 163 ? 18.033 -4.646 8.776 1.00 9.57 163 LEU A C 1
ATOM 1257 O O . LEU A 1 163 ? 18.728 -4.055 9.600 1.00 8.96 163 LEU A O 1
ATOM 1262 N N . THR A 1 164 ? 16.718 -4.792 8.907 1.00 12.62 164 THR A N 1
ATOM 1263 C CA . THR A 1 164 ? 15.993 -4.254 10.054 1.00 13.65 164 THR A CA 1
ATOM 1264 C C . THR A 1 164 ? 16.391 -4.975 11.340 1.00 13.21 164 THR A C 1
ATOM 1265 O O . THR A 1 164 ? 16.687 -4.340 12.352 1.00 12.57 164 THR A O 1
ATOM 1269 N N . ASP A 1 165 ? 16.396 -6.302 11.292 1.00 11.20 165 ASP A N 1
ATOM 1270 C CA . ASP A 1 165 ? 16.756 -7.109 12.451 1.00 14.08 165 ASP A CA 1
ATOM 1271 C C . ASP A 1 165 ? 18.195 -6.840 12.873 1.00 8.86 165 ASP A C 1
ATOM 1272 O O . ASP A 1 165 ? 18.508 -6.828 14.059 1.00 16.28 165 ASP A O 1
ATOM 1277 N N . ALA A 1 166 ? 19.065 -6.625 11.893 1.00 9.96 166 ALA A N 1
ATOM 1278 C CA . ALA A 1 166 ? 20.472 -6.355 12.160 1.00 9.13 166 ALA A CA 1
ATOM 1279 C C . ALA A 1 166 ? 20.660 -5.013 12.865 1.00 8.94 166 ALA A C 1
ATOM 1280 O O . ALA A 1 166 ? 21.439 -4.907 13.812 1.00 14.58 166 ALA A O 1
ATOM 1282 N N . ALA A 1 167 ? 19.945 -3.992 12.404 1.00 10.64 167 ALA A N 1
ATOM 1283 C CA . ALA A 1 167 ? 20.043 -2.662 12.995 1.00 5.42 167 ALA A CA 1
ATOM 1284 C C . ALA A 1 167 ? 19.365 -2.632 14.356 1.00 8.64 167 ALA A C 1
ATOM 1285 O O . ALA A 1 167 ? 19.888 -2.056 15.308 1.00 7.74 167 ALA A O 1
ATOM 1287 N N . ILE A 1 168 ? 18.194 -3.252 14.444 1.00 13.14 168 ILE A N 1
ATOM 1288 C CA . ILE A 1 168 ? 17.457 -3.294 15.698 1.00 11.99 168 ILE A CA 1
ATOM 1289 C C . ILE A 1 168 ? 18.288 -4.011 16.761 1.00 16.25 168 ILE A C 1
ATOM 1290 O O . ILE A 1 168 ? 18.129 -3.759 17.953 1.00 15.75 168 ILE A O 1
ATOM 1295 N N . LYS A 1 169 ? 19.184 -4.892 16.322 1.00 17.52 169 LYS A N 1
ATOM 1296 C CA . LYS A 1 169 ? 20.047 -5.629 17.241 1.00 17.19 169 LYS A CA 1
ATOM 1297 C C . LYS A 1 169 ? 21.071 -4.682 17.856 1.00 13.24 169 LYS A C 1
ATOM 1298 O O . LYS A 1 169 ? 21.410 -4.796 19.032 1.00 13.76 169 LYS A O 1
ATOM 1304 N N . LYS A 1 170 ? 21.562 -3.747 17.051 1.00 16.32 170 LYS A N 1
ATOM 1305 C CA . LYS A 1 170 ? 22.549 -2.778 17.517 1.00 20.42 170 LYS A CA 1
ATOM 1306 C C . LYS A 1 170 ? 21.932 -1.806 18.521 1.00 16.89 170 LYS A C 1
ATOM 1307 O O . LYS A 1 170 ? 22.618 -1.284 19.400 1.00 15.39 170 LYS A O 1
ATOM 1313 N N . ILE A 1 171 ? 20.631 -1.571 18.385 1.00 16.15 171 ILE A N 1
ATOM 1314 C CA . ILE A 1 171 ? 19.915 -0.670 19.279 1.00 9.98 171 ILE A CA 1
ATOM 1315 C C . ILE A 1 171 ? 19.668 -1.348 20.626 1.00 14.67 171 ILE A C 1
ATOM 1316 O O . ILE A 1 171 ? 19.765 -0.712 21.677 1.00 16.41 171 ILE A O 1
ATOM 1321 N N . GLU A 1 172 ? 19.349 -2.639 20.590 1.00 11.45 172 GLU A N 1
ATOM 1322 C CA . GLU A 1 172 ? 19.093 -3.400 21.808 1.00 12.68 172 GLU A CA 1
ATOM 1323 C C . GLU A 1 172 ? 20.385 -3.606 22.589 1.00 14.92 172 GLU A C 1
ATOM 1324 O O . GLU A 1 172 ? 20.376 -3.678 23.819 1.00 12.71 172 GLU A O 1
ATOM 1330 N N . ALA A 1 173 ? 21.496 -3.702 21.863 1.00 14.96 173 ALA A N 1
ATOM 1331 C CA . ALA A 1 173 ? 22.805 -3.893 22.475 1.00 13.16 173 ALA A CA 1
ATOM 1332 C C . ALA A 1 173 ? 23.254 -2.598 23.142 1.00 11.83 173 ALA A C 1
ATOM 1333 O O . ALA A 1 173 ? 23.781 -2.615 24.254 1.00 13.34 173 ALA A O 1
ATOM 1335 N N . ALA A 1 174 ? 23.044 -1.477 22.457 1.00 10.51 174 ALA A N 1
ATOM 1336 C CA . ALA A 1 174 ? 23.416 -0.174 22.995 1.00 10.17 174 ALA A CA 1
ATOM 1337 C C . ALA A 1 174 ? 22.528 0.116 24.193 1.00 12.75 174 ALA A C 1
ATOM 1338 O O . ALA A 1 174 ? 22.983 0.649 25.204 1.00 14.95 174 ALA A O 1
ATOM 1340 N N . LEU A 1 175 ? 21.254 -0.244 24.066 1.00 14.80 175 LEU A N 1
ATOM 1341 C CA . LEU A 1 175 ? 20.282 -0.040 25.131 1.00 12.48 175 LEU A CA 1
ATOM 1342 C C . LEU A 1 175 ? 20.683 -0.857 26.358 1.00 11.50 175 LEU A C 1
ATOM 1343 O O . LEU A 1 175 ? 20.715 -0.343 27.475 1.00 10.54 175 LEU A O 1
ATOM 1348 N N . ALA A 1 176 ? 20.988 -2.132 26.138 1.00 15.55 176 ALA A N 1
ATOM 1349 C CA . ALA A 1 176 ? 21.386 -3.030 27.215 1.00 13.21 176 ALA A CA 1
ATOM 1350 C C . ALA A 1 176 ? 22.608 -2.490 27.949 1.00 16.02 176 ALA A C 1
ATOM 1351 O O . ALA A 1 176 ? 22.643 -2.466 29.178 1.00 19.47 176 ALA A O 1
ATOM 1353 N N . ASP A 1 177 ? 23.608 -2.055 27.188 1.00 19.27 177 ASP A N 1
ATOM 1354 C CA . ASP A 1 177 ? 24.830 -1.512 27.768 1.00 19.71 177 ASP A CA 1
ATOM 1355 C C . ASP A 1 177 ? 24.529 -0.291 28.631 1.00 20.21 177 ASP A C 1
ATOM 1356 O O . ASP A 1 177 ? 25.056 -0.156 29.736 1.00 23.06 177 ASP A O 1
ATOM 1361 N N . LYS A 1 178 ? 23.682 0.598 28.122 1.00 19.14 178 LYS A N 1
ATOM 1362 C CA . LYS A 1 178 ? 23.315 1.805 28.852 1.00 15.68 178 LYS A CA 1
ATOM 1363 C C . LYS A 1 178 ? 22.566 1.444 30.128 1.00 16.88 178 LYS A C 1
ATOM 1364 O O . LYS A 1 178 ? 22.757 2.070 31.170 1.00 16.10 178 LYS A O 1
ATOM 1370 N N . GLU A 1 179 ? 21.711 0.430 30.038 1.00 18.87 179 GLU A N 1
ATOM 1371 C CA . GLU A 1 179 ? 20.931 -0.023 31.184 1.00 21.43 179 GLU A CA 1
ATOM 1372 C C . GLU A 1 179 ? 21.859 -0.534 32.273 1.00 20.59 179 GLU A C 1
ATOM 1373 O O . GLU A 1 179 ? 21.702 -0.199 33.449 1.00 25.84 179 GLU A O 1
ATOM 1379 N N . ALA A 1 180 ? 22.830 -1.347 31.868 1.00 16.73 180 ALA A N 1
ATOM 1380 C CA . ALA A 1 180 ? 23.802 -1.919 32.791 1.00 16.66 180 ALA A CA 1
ATOM 1381 C C . ALA A 1 180 ? 24.547 -0.831 33.556 1.00 11.63 180 ALA A C 1
ATOM 1382 O O . ALA A 1 180 ? 24.731 -0.927 34.768 1.00 12.07 180 ALA A O 1
ATOM 1384 N N . GLU A 1 181 ? 24.970 0.205 32.841 1.00 13.64 181 GLU A N 1
ATOM 1385 C CA . GLU A 1 181 ? 25.702 1.310 33.450 1.00 17.52 181 GLU A CA 1
ATOM 1386 C C . GLU A 1 181 ? 24.863 2.079 34.465 1.00 19.56 181 GLU A C 1
ATOM 1387 O O . GLU A 1 181 ? 25.385 2.566 35.470 1.00 22.86 181 GLU A O 1
ATOM 1393 N N . LEU A 1 182 ? 23.563 2.186 34.202 1.00 19.02 182 LEU A N 1
ATOM 1394 C CA . LEU A 1 182 ? 22.658 2.902 35.094 1.00 19.64 182 LEU A CA 1
ATOM 1395 C C . LEU A 1 182 ? 22.478 2.198 36.434 1.00 25.79 182 LEU A C 1
ATOM 1396 O O . LEU A 1 182 ? 22.555 2.831 37.485 1.00 26.57 182 LEU A O 1
ATOM 1401 N N . MET A 1 183 ? 22.252 0.889 36.395 1.00 30.50 183 MET A N 1
ATOM 1402 C CA . MET A 1 183 ? 22.034 0.113 37.609 1.00 33.74 183 MET A CA 1
ATOM 1403 C C . MET A 1 183 ? 23.312 -0.233 38.361 1.00 35.83 183 MET A C 1
ATOM 1404 O O . MET A 1 183 ? 23.276 -0.544 39.554 1.00 38.30 183 MET A O 1
ATOM 1409 N N . GLN A 1 184 ? 24.440 -0.179 37.664 1.00 35.71 184 GLN A N 1
ATOM 1410 C CA . GLN A 1 184 ? 25.717 -0.506 38.276 1.00 39.71 184 GLN A CA 1
ATOM 1411 C C . GLN A 1 184 ? 26.319 0.669 39.012 1.00 41.81 184 GLN A C 1
ATOM 1412 O O . GLN A 1 184 ? 27.137 0.489 39.906 1.00 46.58 184 GLN A O 1
ATOM 1418 N N . PHE A 1 185 ? 25.903 1.870 38.628 1.00 42.35 185 PHE A N 1
ATOM 1419 C CA . PHE A 1 185 ? 26.371 3.111 39.235 1.00 41.84 185 PHE A CA 1
ATOM 1420 C C . PHE A 1 185 ? 25.955 4.312 38.394 1.00 43.68 185 PHE A C 1
ATOM 1421 O O . PHE A 1 185 ? 24.944 4.956 38.676 1.00 42.22 185 PHE A O 1
#

CATH classification: 1.10.132.20 (+1 more: 3.30.1360.40)

Foldseek 3Di:
DVVLLVVLLVQLVVLLVVLLLVLLCDAAQFDDQSNQQAQWFQDPNDTHRLVVFWDWDDPDRFKIKTQGPDQVCQVRSQVSVCVSDVQWDWDDDTRMIMTGRDHDDPVVLVVSLVVSVVSLVVSLVSSVVSLVVSLVVLVVCCVPPNDPPVRSVVSNVSSVVSSVVSNVSSVVSSVVSSCRRVVD

Organism: Escherichia coli (strain K12) (NCBI:txid83333)

Secondary structure (DSSP, 8-state):
-HHHHHHHHHHHHHHHHHHHHHHTTS--SS--GGGGTT-EEEETTEEEEGGGTEEEEEEETTEEEEEESSGGGHHHHHHHHHTT-TT---EESSSEEEEEPPPPPHHHHHHHHHHHHHHHHHHHHHHHHHHHHHHHHHHHHHHHSSS-HHHHHHHHHHHHHHHHHHHHHHHHHHHHHHHHHHH-

InterPro domains:
  IPR002661 Ribosome recycling factor [MF_00040] (3-185)
  IPR002661 Ribosome recycling factor [PTHR20982] (6-184)
  IPR002661 Ribosome recycling factor [TIGR00496] (11-185)
  IPR002661 Ribosome recycling factor [cd00520] (5-183)
  IPR023584 Ribosome recycling factor domain [PF01765] (20-183)
  IPR036191 RRF superfamily [G3DSA:1.10.132.20] (12-182)
  IPR036191 RRF superfamily [SSF55194] (1-184)

Solvent-accessible surface area: 11086 Å² total; per-residue (Å²): 83,73,114,26,110,129,62,3,89,66,98,3,77,145,31,3,87,57,1,92,86,44,12,34,141,21,44,5,0,101,4,28,52,56,28,5,68,62,14,75,7,127,69,181,61,77,102,18,42,2,157,110,8,3,50,36,54,76,79,74,72,112,13,0,82,0,53,2,127,45,156,86,22,10,89,32,0,36,132,21,0,86,90,71,34,174,16,5,116,19,90,48,103,18,26,60,0,138,0,54,4,49,96,14,87,123,118,108,37,96,59,7,8,136,81,0,131,41,31,0,72,123,7,33,64,32,0,104,79,10,2,165,36,2,30,81,86,0,99,48,41,51,165,90,187,153,12,69,118,67,66,10,119,150,18,87,90,49,4,99,144,28,12,72,53,8,22,140,123,0,60,54,14,22,53,103,21,32,53,36,0,102,141,50

B-factor: mean 25.03, std 13.38, range [2.0, 79.4]